Protein AF-A0AAW2GTC7-F1 (afdb_monomer_lite)

Radius of gyration: 25.92 Å; chains: 1; bounding box: 56×43×105 Å

Foldseek 3Di:
DEAFQLCVLVLCCVQVQAPPVLSVQLVVQVVVLQPVDPFQFKWKKKWQAADVVCVVLDDPQKDFQEDLARRITMIMGHPVSVVVVVVVCVVVVIDMDIDPDRGRWQECSCVVSLVVQLVSSCVSNVDWDFGDPVYDDQLDDPVCCPPPVNRTPGSNNSSSSRHHRGNNHVVLQVDDQLDQAEDDDQAPPCLVSCVVRYDSLSYQYQHHPDPCSVVSNVVSVVSCVVSVDDDPVCVVDPDDDDDDDPPPDDPVVVDDDPDDDDPPPPPDDDPDD

Organism: NCBI:txid286306

Secondary structure (DSSP, 8-state):
-B--TTHHHHHHHHTTSS-HHHHHHHHHHHHHHHHHS-PPPEEEEEE-S-HHHHHHHS-TT-EEEEEEETTEEEEEEEHHHHHHHHHHHHHTT--EEEE---S-TTSGGGGGGHHHHHHHHHHH-SS-EEPPTT-B-SSS-GGGTTSHHHHEE-HHHHHHHHHS-EE-HHHHTTS-TT--EEE-SSS-TTHHHHTTTS-GGGEEE---SSTTHHHHHHHHHHHHHHTT----GGGGSPPPPSSPPTTPPPSGGG-------------------

Structure (mmCIF, N/CA/C/O backbone):
data_AF-A0AAW2GTC7-F1
#
_entry.id   AF-A0AAW2GTC7-F1
#
loop_
_atom_site.group_PDB
_atom_site.id
_atom_site.type_symbol
_atom_site.label_atom_id
_atom_site.label_alt_id
_atom_site.label_comp_id
_atom_site.label_asym_id
_atom_site.label_entity_id
_atom_site.label_seq_id
_atom_site.pdbx_PDB_ins_code
_atom_site.Cartn_x
_atom_site.Cartn_y
_atom_site.Cartn_z
_atom_site.occupancy
_atom_site.B_iso_or_equiv
_atom_site.auth_seq_id
_atom_site.auth_comp_id
_atom_site.auth_asym_id
_atom_site.auth_atom_id
_atom_site.pdbx_PDB_model_num
ATOM 1 N N . MET A 1 1 ? 3.676 7.527 -6.165 1.00 94.06 1 MET A N 1
ATOM 2 C CA . MET A 1 1 ? 3.691 6.372 -5.249 1.00 94.06 1 MET A CA 1
ATOM 3 C C . MET A 1 1 ? 2.726 6.662 -4.125 1.00 94.06 1 MET A C 1
ATOM 5 O O . MET A 1 1 ? 2.743 7.768 -3.593 1.00 94.06 1 MET A O 1
ATOM 9 N N . ILE A 1 2 ? 1.847 5.709 -3.842 1.00 94.88 2 ILE A N 1
ATOM 10 C CA . ILE A 1 2 ? 0.840 5.789 -2.785 1.00 94.88 2 ILE A CA 1
ATOM 11 C C . ILE A 1 2 ? 0.916 4.458 -2.050 1.00 94.88 2 ILE A C 1
ATOM 13 O O . ILE A 1 2 ? 0.941 3.406 -2.688 1.00 94.88 2 ILE A O 1
ATOM 17 N N . SER A 1 3 ? 0.974 4.512 -0.730 1.00 92.94 3 SER A N 1
ATOM 18 C CA . SER A 1 3 ? 1.034 3.345 0.142 1.00 92.94 3 SER A CA 1
ATOM 19 C C . SER A 1 3 ? -0.294 3.101 0.841 1.00 92.94 3 SER A C 1
ATOM 21 O O . SER A 1 3 ? -1.120 3.996 0.958 1.00 92.94 3 SER A O 1
ATOM 23 N N . HIS A 1 4 ? -0.485 1.884 1.340 1.00 94.12 4 HIS A N 1
ATOM 24 C CA . HIS A 1 4 ? -1.538 1.558 2.296 1.00 94.12 4 HIS A CA 1
ATOM 25 C C . HIS A 1 4 ? -0.879 0.906 3.509 1.00 94.12 4 HIS A C 1
ATOM 27 O O . HIS A 1 4 ? -0.146 -0.073 3.347 1.00 94.12 4 HIS A O 1
ATOM 33 N N . SER A 1 5 ? -1.090 1.460 4.708 1.00 94.12 5 SER A N 1
ATOM 34 C CA . SER A 1 5 ? -0.545 0.912 5.957 1.00 94.12 5 SER A CA 1
ATOM 35 C C . SER A 1 5 ? 0.974 0.639 5.864 1.00 94.12 5 SER A C 1
ATOM 37 O O . SER A 1 5 ? 1.753 1.540 5.559 1.00 94.12 5 SER A O 1
ATOM 39 N N . ALA A 1 6 ? 1.406 -0.607 6.091 1.00 92.44 6 ALA A N 1
ATOM 40 C CA . ALA A 1 6 ? 2.800 -1.042 6.073 1.00 92.44 6 ALA A CA 1
ATOM 41 C C . ALA A 1 6 ? 3.489 -0.814 4.716 1.00 92.44 6 ALA A C 1
ATOM 43 O O . ALA A 1 6 ? 4.717 -0.754 4.649 1.00 92.44 6 ALA A O 1
ATOM 44 N N . GLY A 1 7 ? 2.717 -0.606 3.642 1.00 94.81 7 GLY A N 1
ATOM 45 C CA . GLY A 1 7 ? 3.236 -0.207 2.338 1.00 94.81 7 GLY A CA 1
ATOM 46 C C . GLY A 1 7 ? 4.013 1.116 2.353 1.00 94.81 7 GLY A C 1
ATOM 47 O O . GLY A 1 7 ? 4.756 1.370 1.408 1.00 94.81 7 GLY A O 1
ATOM 48 N N . GLU A 1 8 ? 3.894 1.947 3.400 1.00 96.12 8 GLU A N 1
ATOM 49 C CA . GLU A 1 8 ? 4.706 3.167 3.569 1.00 96.12 8 GLU A CA 1
ATOM 50 C C . GLU A 1 8 ? 6.211 2.841 3.597 1.00 96.12 8 GLU A C 1
ATOM 52 O O . GLU A 1 8 ? 7.002 3.597 3.038 1.00 96.12 8 GLU A O 1
ATOM 57 N N . LEU A 1 9 ? 6.613 1.684 4.144 1.00 97.44 9 LEU A N 1
ATOM 58 C CA . LEU A 1 9 ? 8.005 1.212 4.087 1.00 97.44 9 LEU A CA 1
ATOM 59 C C . LEU A 1 9 ? 8.432 0.875 2.652 1.00 97.44 9 LEU A C 1
ATOM 61 O O . LEU A 1 9 ? 9.527 1.237 2.227 1.00 97.44 9 LEU A O 1
ATOM 65 N N . GLY A 1 10 ? 7.550 0.234 1.880 1.00 96.75 10 GLY A N 1
ATOM 66 C CA . GLY A 1 10 ? 7.794 -0.063 0.467 1.00 96.75 10 GLY A CA 1
ATOM 67 C C . GLY A 1 10 ? 7.904 1.203 -0.385 1.00 96.75 10 GLY A C 1
ATOM 68 O O . GLY A 1 10 ? 8.779 1.295 -1.244 1.00 96.75 10 GLY A O 1
ATOM 69 N N . CYS A 1 11 ? 7.075 2.214 -0.109 1.00 97.44 11 CYS A N 1
ATOM 70 C CA . CYS A 1 11 ? 7.202 3.530 -0.736 1.00 97.44 11 CYS A CA 1
ATOM 71 C C . CYS A 1 11 ? 8.507 4.223 -0.340 1.00 97.44 11 CYS A C 1
ATOM 73 O O . CYS A 1 11 ? 9.165 4.778 -1.210 1.00 97.44 11 CYS A O 1
ATOM 75 N N . ALA A 1 12 ? 8.922 4.141 0.926 1.00 97.75 12 ALA A N 1
ATOM 76 C CA . ALA A 1 12 ? 10.188 4.715 1.372 1.00 97.75 12 ALA A CA 1
ATOM 77 C C . ALA A 1 12 ? 11.401 4.073 0.681 1.00 97.75 12 ALA A C 1
ATOM 79 O O . ALA A 1 12 ? 12.346 4.775 0.327 1.00 97.75 12 ALA A O 1
ATOM 80 N N . TYR A 1 13 ? 11.364 2.759 0.449 1.00 98.19 13 TYR A N 1
ATOM 81 C CA . TYR A 1 13 ? 12.371 2.068 -0.355 1.00 98.19 13 TYR A CA 1
ATOM 82 C C . TYR A 1 13 ? 12.351 2.532 -1.817 1.00 98.19 13 TYR A C 1
ATOM 84 O O . TYR A 1 13 ? 13.380 2.934 -2.356 1.00 98.19 13 TYR A O 1
ATOM 92 N N . ALA A 1 14 ? 11.175 2.530 -2.450 1.00 97.56 14 ALA A N 1
ATOM 93 C CA . ALA A 1 14 ? 11.020 2.917 -3.852 1.00 97.56 14 ALA A CA 1
ATOM 94 C C . ALA A 1 14 ? 11.375 4.395 -4.120 1.00 97.56 14 ALA A C 1
ATOM 96 O O . ALA A 1 14 ? 11.801 4.736 -5.221 1.00 97.56 14 ALA A O 1
ATOM 97 N N . ASP A 1 15 ? 11.231 5.263 -3.116 1.00 97.81 15 ASP A N 1
ATOM 98 C CA . ASP A 1 15 ? 11.631 6.674 -3.162 1.00 97.81 15 ASP A CA 1
ATOM 99 C C . ASP A 1 15 ? 13.128 6.893 -2.872 1.00 97.81 15 ASP A C 1
ATOM 101 O O . ASP A 1 15 ? 13.633 8.006 -3.002 1.00 97.81 15 ASP A O 1
ATOM 105 N N . GLY A 1 16 ? 13.858 5.842 -2.479 1.00 97.69 16 GLY A N 1
ATOM 106 C CA . GLY A 1 16 ? 15.276 5.907 -2.112 1.00 97.69 16 GLY A CA 1
ATOM 107 C C . GLY A 1 16 ? 15.546 6.459 -0.706 1.00 97.69 16 GLY A C 1
ATOM 108 O O . GLY A 1 16 ? 16.710 6.685 -0.342 1.00 97.69 16 GLY A O 1
ATOM 109 N N . CYS A 1 17 ? 14.496 6.663 0.096 1.00 98.12 17 CYS A N 1
ATOM 110 C CA . CYS A 1 17 ? 14.597 7.130 1.475 1.00 98.12 17 CYS A CA 1
ATOM 111 C C . CYS A 1 17 ? 15.177 6.067 2.414 1.00 98.12 17 CYS A C 1
ATOM 113 O O . CYS A 1 17 ? 15.943 6.413 3.310 1.00 98.12 17 CYS A O 1
ATOM 115 N N . LEU A 1 18 ? 14.828 4.795 2.200 1.00 98.44 18 LEU A N 1
ATOM 116 C CA . LEU A 1 18 ? 15.362 3.653 2.944 1.00 98.44 18 LEU A CA 1
ATOM 117 C C . LEU A 1 18 ? 16.146 2.723 2.019 1.00 98.44 18 LEU A C 1
ATOM 119 O O . LEU A 1 18 ? 15.786 2.537 0.857 1.00 98.44 18 LEU A O 1
ATOM 123 N N . THR A 1 19 ? 17.196 2.096 2.548 1.00 98.44 19 THR A N 1
ATOM 124 C CA . THR A 1 19 ? 17.815 0.938 1.887 1.00 98.44 19 THR A CA 1
ATOM 125 C C . THR A 1 19 ? 16.932 -0.302 2.030 1.00 98.44 19 THR A C 1
ATOM 127 O O . THR A 1 19 ? 15.969 -0.317 2.806 1.00 98.44 19 THR A O 1
ATOM 130 N N . ILE A 1 20 ? 17.254 -1.371 1.299 1.00 98.12 20 ILE A N 1
ATOM 131 C CA . ILE A 1 20 ? 16.529 -2.639 1.428 1.00 98.12 20 ILE A CA 1
ATOM 132 C C . ILE A 1 20 ? 16.674 -3.220 2.843 1.00 98.12 20 ILE A C 1
ATOM 134 O O . ILE A 1 20 ? 15.683 -3.643 3.435 1.00 98.12 20 ILE A O 1
ATOM 138 N N . GLU A 1 21 ? 17.868 -3.144 3.436 1.00 98.38 21 GLU A N 1
ATOM 139 C CA . GLU A 1 21 ? 18.149 -3.615 4.795 1.00 98.38 21 GLU A CA 1
ATOM 140 C C . GLU A 1 21 ? 17.353 -2.814 5.821 1.00 98.38 21 GLU A C 1
ATOM 142 O O . GLU A 1 21 ? 16.697 -3.396 6.683 1.00 98.38 21 GLU A O 1
ATOM 147 N N . GLN A 1 22 ? 17.346 -1.481 5.703 1.00 98.50 22 GLN A N 1
ATOM 148 C CA . GLN A 1 22 ? 16.557 -0.625 6.587 1.00 98.50 22 GLN A CA 1
ATOM 149 C C . GLN A 1 22 ? 15.064 -0.932 6.477 1.00 98.50 22 GLN A C 1
ATOM 151 O O . GLN A 1 22 ? 14.371 -0.966 7.491 1.00 98.50 22 GLN A O 1
ATOM 156 N N . THR A 1 23 ? 14.573 -1.184 5.265 1.00 98.44 23 THR A N 1
ATOM 157 C CA . THR A 1 23 ? 13.165 -1.505 5.005 1.00 98.44 23 THR A CA 1
ATOM 158 C C . THR A 1 23 ? 12.774 -2.831 5.658 1.00 98.44 23 THR A C 1
ATOM 160 O O . THR A 1 23 ? 11.790 -2.884 6.398 1.00 98.44 23 THR A O 1
ATOM 163 N N . ILE A 1 24 ? 13.574 -3.882 5.450 1.00 98.38 24 ILE A N 1
ATOM 164 C CA . ILE A 1 24 ? 13.344 -5.217 6.021 1.00 98.38 24 ILE A CA 1
ATOM 165 C C . ILE A 1 24 ? 13.444 -5.181 7.550 1.00 98.38 24 ILE A C 1
ATOM 167 O O . ILE A 1 24 ? 12.550 -5.682 8.231 1.00 98.38 24 ILE A O 1
ATOM 171 N N . LEU A 1 25 ? 14.488 -4.554 8.103 1.00 98.44 25 LEU A N 1
ATOM 172 C CA . LEU A 1 25 ? 14.665 -4.440 9.553 1.00 98.44 25 LEU A CA 1
ATOM 173 C C . LEU A 1 25 ? 13.544 -3.620 10.192 1.00 98.44 25 LEU A C 1
ATOM 175 O O . LEU A 1 25 ? 13.035 -4.005 11.242 1.00 98.44 25 LEU A O 1
ATOM 179 N N . SER A 1 26 ? 13.115 -2.525 9.559 1.00 98.25 26 SER A N 1
ATOM 180 C CA . SER A 1 26 ? 11.989 -1.725 10.056 1.00 98.25 26 SER A CA 1
ATOM 181 C C . SER A 1 26 ? 10.718 -2.566 10.127 1.00 98.25 26 SER A C 1
ATOM 183 O O . SER A 1 26 ? 10.073 -2.599 11.173 1.00 98.25 26 SER A O 1
ATOM 185 N N . ALA A 1 27 ? 10.392 -3.305 9.059 1.00 97.56 27 ALA A N 1
ATOM 186 C CA . ALA A 1 27 ? 9.236 -4.200 9.038 1.00 97.56 27 ALA A CA 1
ATOM 187 C C . ALA A 1 27 ? 9.326 -5.287 10.124 1.00 97.56 27 ALA A C 1
ATOM 189 O O . ALA A 1 27 ? 8.358 -5.510 10.852 1.00 97.56 27 ALA A O 1
ATOM 190 N N . TYR A 1 28 ? 10.500 -5.908 10.278 1.00 97.25 28 TYR A N 1
ATOM 191 C CA . TYR A 1 28 ? 10.760 -6.919 11.302 1.00 97.25 28 TYR A CA 1
ATOM 192 C C . TYR A 1 28 ? 10.534 -6.378 12.719 1.00 97.25 28 TYR A C 1
ATOM 194 O O . TYR A 1 28 ? 9.755 -6.949 13.479 1.00 97.25 28 TYR A O 1
ATOM 202 N N . PHE A 1 29 ? 11.164 -5.254 13.076 1.00 96.38 29 PHE A N 1
ATOM 203 C CA . PHE A 1 29 ? 11.056 -4.694 14.425 1.00 96.38 29 PHE A CA 1
ATOM 204 C C . PHE A 1 29 ? 9.676 -4.104 14.719 1.00 96.38 29 PHE A C 1
ATOM 206 O O . PHE A 1 29 ? 9.241 -4.160 15.869 1.00 96.38 29 PHE A O 1
ATOM 213 N N . ILE A 1 30 ? 8.972 -3.576 13.711 1.00 95.38 30 ILE A N 1
ATOM 214 C CA . ILE A 1 30 ? 7.564 -3.185 13.856 1.00 95.38 30 ILE A CA 1
ATOM 215 C C . ILE A 1 30 ? 6.723 -4.410 14.216 1.00 95.38 30 ILE A C 1
ATOM 217 O O . ILE A 1 30 ? 5.983 -4.359 15.197 1.00 95.38 30 ILE A O 1
ATOM 221 N N . GLY A 1 31 ? 6.864 -5.509 13.466 1.00 93.44 31 GLY A N 1
ATOM 222 C CA . GLY A 1 31 ? 6.177 -6.769 13.751 1.00 93.44 31 GLY A CA 1
ATOM 223 C C . GLY A 1 31 ? 6.474 -7.266 15.163 1.00 93.44 31 GLY A C 1
ATOM 224 O O . GLY A 1 31 ? 5.551 -7.415 15.956 1.00 93.44 31 GLY A O 1
ATOM 225 N N . LEU A 1 32 ? 7.760 -7.401 15.498 1.00 93.00 32 LEU A N 1
ATOM 226 C CA . LEU A 1 32 ? 8.242 -7.881 16.794 1.00 93.00 32 LEU A CA 1
ATOM 227 C C . LEU A 1 32 ? 7.632 -7.104 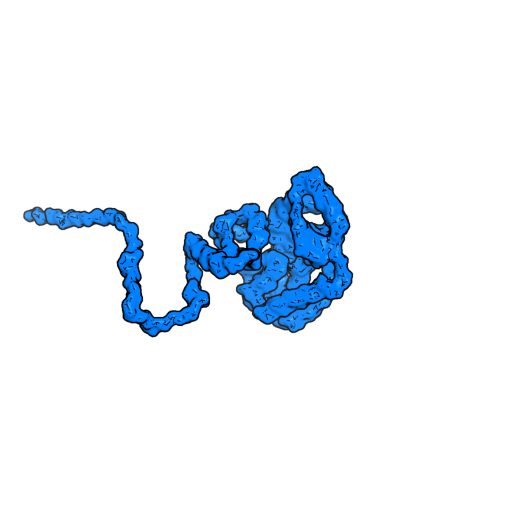17.968 1.00 93.00 32 LEU A C 1
ATOM 229 O O . LEU A 1 32 ? 7.038 -7.685 18.874 1.00 93.00 32 LEU A O 1
ATOM 233 N N . VAL A 1 33 ? 7.728 -5.773 17.931 1.00 92.62 33 VAL A N 1
ATOM 234 C CA . VAL A 1 33 ? 7.216 -4.910 19.002 1.00 92.62 33 VAL A CA 1
ATOM 235 C C . VAL A 1 33 ? 5.695 -5.002 19.121 1.00 92.62 33 VAL A C 1
ATOM 237 O O . VAL A 1 33 ? 5.171 -4.976 20.232 1.00 92.62 33 VAL A O 1
ATOM 240 N N . CYS A 1 34 ? 4.985 -5.130 17.999 1.00 89.00 34 CYS A N 1
ATOM 241 C CA . CYS A 1 34 ? 3.529 -5.232 18.007 1.00 89.00 34 CYS A CA 1
ATOM 242 C C . CYS A 1 34 ? 3.012 -6.629 18.399 1.00 89.00 34 CYS A C 1
ATOM 244 O O . CYS A 1 34 ? 1.829 -6.755 18.702 1.00 89.00 34 CYS A O 1
ATOM 246 N N . THR A 1 35 ? 3.859 -7.664 18.400 1.00 83.94 35 THR A N 1
ATOM 247 C CA . THR A 1 35 ? 3.480 -9.033 18.799 1.00 83.94 35 THR A CA 1
ATOM 248 C C . THR A 1 35 ? 3.930 -9.423 20.206 1.00 83.94 35 THR A C 1
ATOM 250 O O . THR A 1 35 ? 3.261 -10.224 20.847 1.00 83.94 35 THR A O 1
ATOM 253 N N . GLU A 1 36 ? 5.065 -8.907 20.689 1.00 77.06 36 GLU A N 1
ATOM 254 C CA . GLU A 1 36 ? 5.636 -9.297 21.992 1.00 77.06 36 GLU A CA 1
ATOM 255 C C . GLU A 1 36 ? 4.984 -8.598 23.188 1.00 77.06 36 GLU A C 1
ATOM 257 O O . GLU A 1 36 ? 4.977 -9.121 24.303 1.00 77.06 36 GLU A O 1
ATOM 262 N N . GLU A 1 37 ? 4.483 -7.383 22.986 1.00 69.88 37 GLU A N 1
ATOM 263 C CA . GLU A 1 37 ? 3.903 -6.590 24.062 1.00 69.88 37 GLU A CA 1
ATOM 264 C C . GLU A 1 37 ? 2.496 -7.096 24.397 1.00 69.88 37 GLU A C 1
ATOM 266 O O . GLU A 1 37 ? 1.782 -7.605 23.533 1.00 69.88 37 GLU A O 1
ATOM 271 N N . LYS A 1 38 ? 2.068 -6.941 25.660 1.00 67.88 38 LYS A N 1
ATOM 272 C CA . LYS A 1 38 ? 0.712 -7.300 26.124 1.00 67.88 38 LYS A CA 1
ATOM 273 C C . LYS A 1 38 ? -0.334 -6.334 25.556 1.00 67.88 38 LYS A C 1
ATOM 275 O O . LYS A 1 38 ? -0.964 -5.571 26.287 1.00 67.88 38 LYS A O 1
ATOM 280 N N . ILE A 1 39 ? -0.482 -6.338 24.241 1.00 74.00 39 ILE A N 1
ATOM 281 C CA . ILE A 1 39 ? -1.453 -5.548 23.507 1.00 74.00 39 ILE A CA 1
ATOM 282 C C . ILE A 1 39 ? -2.792 -6.281 23.567 1.00 74.00 39 ILE A C 1
ATOM 284 O O . ILE A 1 39 ? -2.874 -7.511 23.470 1.00 74.00 39 ILE A O 1
ATOM 288 N N . ILE A 1 40 ? -3.860 -5.510 23.763 1.00 71.50 40 ILE A N 1
ATOM 289 C CA . ILE A 1 40 ? -5.224 -6.030 23.717 1.00 71.50 40 ILE A CA 1
ATOM 290 C C . ILE A 1 40 ? -5.423 -6.680 22.351 1.00 71.50 40 ILE A C 1
ATOM 292 O O . ILE A 1 40 ? -5.250 -6.031 21.322 1.00 71.50 40 ILE A O 1
ATOM 296 N N . HIS A 1 41 ? -5.790 -7.961 22.351 1.00 76.69 41 HIS A N 1
ATOM 297 C CA . HIS A 1 41 ? -6.128 -8.648 21.115 1.00 76.69 41 HIS A CA 1
ATOM 298 C C . HIS A 1 41 ? -7.321 -7.945 20.472 1.00 76.69 41 HIS A C 1
ATOM 300 O O . HIS A 1 41 ? -8.383 -7.782 21.088 1.00 76.69 41 HIS A O 1
ATOM 306 N N . SER A 1 42 ? -7.124 -7.521 19.233 1.00 84.31 42 SER A N 1
ATOM 307 C CA . SER A 1 42 ? -8.131 -6.838 18.438 1.00 84.31 42 SER A CA 1
ATOM 308 C C . SER A 1 42 ? -8.545 -7.687 17.258 1.00 84.31 42 SER A C 1
ATOM 310 O O . SER A 1 42 ? -7.823 -8.586 16.840 1.00 84.31 42 SER A O 1
ATOM 312 N N . SER A 1 43 ? -9.680 -7.331 16.683 1.00 90.62 43 SER A N 1
ATOM 313 C CA . SER A 1 43 ? -10.050 -7.748 15.339 1.00 90.62 43 SER A CA 1
ATOM 314 C C . SER A 1 43 ? -10.223 -6.501 14.473 1.00 90.62 43 SER A C 1
ATOM 316 O O . SER A 1 43 ? -10.306 -5.380 14.988 1.00 90.62 43 SER A O 1
ATOM 318 N N . MET A 1 44 ? -10.246 -6.695 13.159 1.00 95.06 44 MET A N 1
ATOM 319 C CA . MET A 1 44 ? -10.461 -5.645 12.175 1.00 95.06 44 MET A CA 1
ATOM 320 C C . MET A 1 44 ? -11.553 -6.057 11.198 1.00 95.06 44 MET A C 1
ATOM 322 O O . MET A 1 44 ? -11.699 -7.232 10.865 1.00 95.06 44 MET A O 1
ATOM 326 N N . ALA A 1 45 ? -12.296 -5.082 10.682 1.00 95.62 45 ALA A N 1
ATOM 327 C CA . ALA A 1 45 ? -13.278 -5.333 9.637 1.00 95.62 45 ALA A CA 1
ATOM 328 C C . ALA A 1 45 ? -13.368 -4.167 8.658 1.00 95.62 45 ALA A C 1
ATOM 330 O O . ALA A 1 45 ? -13.363 -3.001 9.049 1.00 95.62 45 ALA A O 1
ATOM 331 N N . THR A 1 46 ? -13.487 -4.497 7.374 1.00 95.50 46 THR A N 1
ATOM 332 C CA . THR A 1 46 ? -13.923 -3.548 6.347 1.00 95.50 46 THR A CA 1
ATOM 333 C C . THR A 1 46 ? -15.435 -3.363 6.445 1.00 95.50 46 THR A C 1
ATOM 335 O O . THR A 1 46 ? -16.169 -4.342 6.584 1.00 95.50 46 THR A O 1
ATOM 338 N N . VAL A 1 47 ? -15.898 -2.120 6.368 1.00 96.75 47 VAL A N 1
ATOM 339 C CA . VAL A 1 47 ? -17.305 -1.729 6.469 1.00 96.75 47 VAL A CA 1
ATOM 340 C C . VAL A 1 47 ? -17.661 -0.890 5.250 1.00 96.75 47 VAL A C 1
ATOM 342 O O . VAL A 1 47 ? -17.017 0.127 4.974 1.00 96.75 47 VAL A O 1
ATOM 345 N N . SER A 1 48 ? -18.694 -1.317 4.525 1.00 95.31 48 SER A N 1
ATOM 346 C CA . SER A 1 48 ? -19.212 -0.624 3.347 1.00 95.31 48 SER A CA 1
ATOM 347 C C . SER A 1 48 ? -20.158 0.516 3.735 1.00 95.31 48 SER A C 1
ATOM 349 O O . SER A 1 48 ? -21.364 0.443 3.504 1.00 95.31 48 SER A O 1
ATOM 351 N N . LEU A 1 49 ? -19.618 1.544 4.387 1.00 95.19 49 LEU A N 1
ATOM 352 C CA . LEU A 1 49 ? -20.344 2.731 4.836 1.00 95.19 49 LEU A CA 1
ATOM 353 C C . LEU A 1 49 ? -19.424 3.952 4.761 1.00 95.19 49 LEU A C 1
ATOM 355 O O . LEU A 1 49 ? -18.207 3.801 4.881 1.00 95.19 49 LEU A O 1
ATOM 359 N N . ASP A 1 50 ? -19.983 5.148 4.573 1.00 95.00 50 ASP A N 1
ATOM 360 C CA . ASP A 1 50 ? -19.204 6.385 4.596 1.00 95.00 50 ASP A CA 1
ATOM 361 C C . ASP A 1 50 ? -18.685 6.729 5.999 1.00 95.00 50 ASP A C 1
ATOM 363 O O . ASP A 1 50 ? -19.205 6.270 7.019 1.00 95.00 50 ASP A O 1
ATOM 367 N N . TYR A 1 51 ? -17.631 7.545 6.039 1.00 95.75 51 TYR A N 1
ATOM 368 C CA . TYR A 1 51 ? -16.926 7.866 7.277 1.00 95.75 51 TYR A CA 1
ATOM 369 C C . TYR A 1 51 ? -17.807 8.597 8.299 1.00 95.75 51 TYR A C 1
ATOM 371 O O . TYR A 1 51 ? -17.739 8.271 9.483 1.00 95.75 51 TYR A O 1
ATOM 379 N N . GLU A 1 52 ? -18.624 9.567 7.877 1.00 96.38 52 GLU A N 1
ATOM 380 C CA . GLU A 1 52 ? -19.420 10.372 8.811 1.00 96.38 52 GLU A CA 1
ATOM 381 C C . GLU A 1 52 ? -20.550 9.539 9.421 1.00 96.38 52 GLU A C 1
ATOM 383 O O . GLU A 1 52 ? -20.735 9.543 10.640 1.00 96.38 52 GLU A O 1
ATOM 388 N N . SER A 1 53 ? -21.247 8.743 8.606 1.00 96.12 53 SER A N 1
ATOM 389 C CA . SER A 1 53 ? -22.257 7.802 9.099 1.00 96.12 53 SER A CA 1
ATOM 390 C C . SER A 1 53 ? -21.648 6.772 10.046 1.00 96.12 53 SER A C 1
ATOM 392 O O . SER A 1 53 ? -22.190 6.534 11.126 1.00 96.12 53 SER A O 1
ATOM 394 N N . LEU A 1 54 ? -20.499 6.191 9.680 1.00 97.06 54 LEU A N 1
ATOM 395 C CA . LEU A 1 54 ? -19.819 5.187 10.494 1.00 97.06 54 LEU A CA 1
ATOM 396 C C . LEU A 1 54 ? -19.351 5.760 11.835 1.00 97.06 54 LEU A C 1
ATOM 398 O O . LEU A 1 54 ? -19.557 5.144 12.879 1.00 97.06 54 LEU A O 1
ATOM 402 N N . LYS A 1 55 ? -18.787 6.970 11.826 1.00 96.88 55 LYS A N 1
ATOM 403 C CA . LYS A 1 55 ? -18.334 7.671 13.031 1.00 96.88 55 LYS A CA 1
ATOM 404 C C . LYS A 1 55 ? -19.470 7.900 14.029 1.00 96.88 55 LYS A C 1
ATOM 406 O O . LYS A 1 55 ? -19.241 7.780 15.227 1.00 96.88 55 LYS A O 1
ATOM 411 N N . ASN A 1 56 ? -20.680 8.189 13.550 1.00 96.12 56 ASN A N 1
ATOM 412 C CA . ASN A 1 56 ? -21.844 8.433 14.407 1.00 96.12 56 ASN A CA 1
ATOM 413 C C . ASN A 1 56 ? -22.382 7.167 15.091 1.00 96.12 56 ASN A C 1
ATOM 415 O O . ASN A 1 56 ? -23.037 7.266 16.127 1.00 96.12 56 ASN A O 1
ATOM 419 N N . ILE A 1 57 ? -22.135 5.985 14.519 1.00 96.31 57 ILE A N 1
ATOM 420 C CA . ILE A 1 57 ? -22.653 4.709 15.037 1.00 96.31 57 ILE A CA 1
ATOM 421 C C . ILE A 1 57 ? -21.583 3.837 15.704 1.00 96.31 57 ILE A C 1
ATOM 423 O O . ILE A 1 57 ? -21.944 2.872 16.384 1.00 96.31 57 ILE A O 1
ATOM 427 N N . CYS A 1 58 ? -20.296 4.146 15.501 1.00 95.88 58 CYS A N 1
ATOM 428 C CA . CYS A 1 58 ? -19.179 3.422 16.099 1.00 95.88 58 CYS A CA 1
ATOM 429 C C . CYS A 1 58 ? -19.205 3.532 17.635 1.00 95.88 58 CYS A C 1
ATOM 431 O O . CYS A 1 58 ? -19.265 4.638 18.177 1.00 95.88 58 CYS A O 1
ATOM 433 N N . PRO A 1 59 ? -19.125 2.401 18.359 1.00 96.00 59 PRO A N 1
ATOM 434 C CA . PRO A 1 59 ? -18.904 2.392 19.801 1.00 96.00 59 PRO A CA 1
ATOM 435 C C . PRO A 1 59 ? -17.613 3.118 20.199 1.00 96.00 59 PRO A C 1
ATOM 437 O O . PRO A 1 59 ? -16.645 3.133 19.447 1.00 96.00 59 PRO A O 1
ATOM 440 N N . ALA A 1 60 ? -17.558 3.642 21.427 1.00 94.88 60 ALA A N 1
ATOM 441 C CA . ALA A 1 60 ? -16.406 4.406 21.922 1.00 94.88 60 ALA A CA 1
ATOM 442 C C . ALA A 1 60 ? -15.081 3.615 21.961 1.00 94.88 60 ALA A C 1
ATOM 444 O O . ALA A 1 60 ? -14.011 4.212 21.963 1.00 94.88 60 ALA A O 1
ATOM 445 N N . ASN A 1 61 ? -15.146 2.283 22.010 1.00 94.12 61 ASN A N 1
ATOM 446 C CA . ASN A 1 61 ? -13.989 1.386 22.005 1.00 94.12 61 ASN A CA 1
ATOM 447 C C . ASN A 1 61 ? -13.725 0.744 20.629 1.00 94.12 61 ASN A C 1
ATOM 449 O O . ASN A 1 61 ? -13.043 -0.275 20.552 1.00 94.12 61 ASN A O 1
ATOM 453 N N . ILE A 1 62 ? -14.299 1.292 19.557 1.00 96.06 62 ILE A N 1
ATOM 454 C CA . ILE A 1 62 ? -14.026 0.893 18.176 1.00 96.06 62 ILE A CA 1
ATOM 455 C C . ILE A 1 62 ? -13.572 2.130 17.412 1.00 96.06 62 ILE A C 1
ATOM 457 O O . ILE A 1 62 ? -14.269 3.141 17.354 1.00 96.06 62 ILE A O 1
ATOM 461 N N . GLU A 1 63 ? -12.403 2.038 16.793 1.00 96.62 63 GLU A N 1
ATOM 462 C CA . GLU A 1 63 ? -11.797 3.136 16.049 1.00 96.62 63 GLU A CA 1
ATOM 463 C C . GLU A 1 63 ? -11.907 2.889 14.547 1.00 96.62 63 GLU A C 1
ATOM 465 O O . GLU A 1 63 ? -11.736 1.764 14.075 1.00 96.62 63 GLU A O 1
ATOM 470 N N . ILE A 1 64 ? -12.164 3.951 13.779 1.00 97.50 64 ILE A N 1
ATOM 471 C CA . ILE A 1 64 ? -12.043 3.915 12.318 1.00 97.50 64 ILE A CA 1
ATOM 472 C C . ILE A 1 64 ? -10.566 4.122 11.982 1.00 97.50 64 ILE A C 1
ATOM 474 O O . ILE A 1 64 ? -10.034 5.226 12.098 1.00 97.50 64 ILE A O 1
ATOM 478 N N . ILE A 1 65 ? -9.910 3.043 11.576 1.00 96.62 65 ILE A N 1
ATOM 479 C CA . ILE A 1 65 ? -8.459 2.970 11.414 1.00 96.62 65 ILE A CA 1
ATOM 480 C C . ILE A 1 65 ? -7.986 3.157 9.972 1.00 96.62 65 ILE A C 1
ATOM 482 O O . ILE A 1 65 ? -6.847 3.564 9.754 1.00 96.62 65 ILE A O 1
ATOM 486 N N . CYS A 1 66 ? -8.848 2.933 8.978 1.00 96.88 66 CYS A N 1
ATOM 487 C CA . CYS A 1 66 ? -8.533 3.230 7.581 1.00 96.88 66 CYS A CA 1
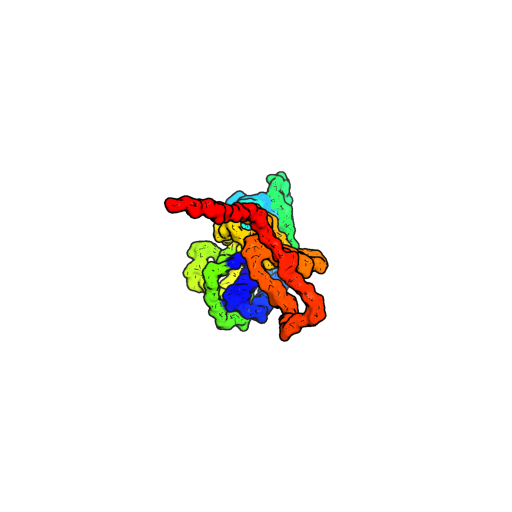ATOM 488 C C . CYS A 1 66 ? -9.734 3.857 6.877 1.00 96.88 66 CYS A C 1
ATOM 490 O O . CYS A 1 66 ? -10.852 3.353 6.966 1.00 96.88 66 CYS A O 1
ATOM 492 N N . ARG A 1 67 ? -9.473 4.912 6.111 1.00 95.88 67 ARG A N 1
ATOM 493 C CA . ARG A 1 67 ? -10.398 5.545 5.173 1.00 95.88 67 ARG A CA 1
ATOM 494 C C . ARG A 1 67 ? -9.982 5.167 3.760 1.00 95.88 67 ARG A C 1
ATOM 496 O O . ARG A 1 67 ? -9.080 5.788 3.192 1.00 95.88 67 ARG A O 1
ATOM 503 N N . ASN A 1 68 ? -10.579 4.102 3.233 1.00 94.25 68 ASN A N 1
ATOM 504 C CA . ASN A 1 68 ? -10.187 3.525 1.950 1.00 94.25 68 ASN A CA 1
ATOM 505 C C . ASN A 1 68 ? -10.814 4.290 0.777 1.00 94.25 68 ASN A C 1
ATOM 507 O O . ASN A 1 68 ? -10.111 4.644 -0.167 1.00 94.25 68 ASN A O 1
ATOM 511 N N . SER A 1 69 ? -12.114 4.566 0.859 1.00 92.25 69 SER A N 1
ATOM 512 C CA . SER A 1 69 ? -12.884 5.302 -0.147 1.00 92.25 69 SER A CA 1
ATOM 513 C C . SER A 1 69 ? -14.135 5.933 0.480 1.00 92.25 69 SER A C 1
ATOM 515 O O . SER A 1 69 ? -14.354 5.815 1.688 1.00 92.25 69 SER A O 1
ATOM 517 N N . LYS A 1 70 ? -14.983 6.571 -0.341 1.00 90.44 70 LYS A N 1
ATOM 518 C CA . LYS A 1 70 ? -16.226 7.217 0.113 1.00 90.44 70 LYS A CA 1
ATOM 519 C C . LYS A 1 70 ? -17.173 6.259 0.829 1.00 90.44 70 LYS A C 1
ATOM 521 O O . LYS A 1 70 ? -17.858 6.684 1.750 1.00 90.44 70 LYS A O 1
ATOM 526 N N . SER A 1 71 ? -17.217 4.997 0.405 1.00 91.69 71 SER A N 1
ATOM 527 C CA . SER A 1 71 ? -18.092 3.961 0.964 1.00 91.69 71 SER A CA 1
ATOM 528 C C . SER A 1 71 ? -17.335 2.756 1.516 1.00 91.69 71 SER A C 1
ATOM 530 O O . SER A 1 71 ? -17.941 1.711 1.721 1.00 91.69 71 SER A O 1
ATOM 532 N N . ASN A 1 72 ? -16.028 2.864 1.765 1.00 94.50 72 ASN A N 1
ATOM 533 C CA . ASN A 1 72 ? -15.234 1.775 2.331 1.00 94.50 72 ASN A CA 1
ATOM 534 C C . ASN A 1 72 ? -14.310 2.301 3.430 1.00 94.50 72 ASN A C 1
ATOM 536 O O . ASN A 1 72 ? -13.405 3.102 3.185 1.00 94.50 72 ASN A O 1
ATOM 540 N N . ASN A 1 73 ? -14.518 1.812 4.646 1.00 96.44 73 ASN A N 1
ATOM 541 C CA . ASN A 1 73 ? -13.702 2.139 5.807 1.00 96.44 73 ASN A CA 1
ATOM 542 C C . ASN A 1 73 ? -13.288 0.858 6.534 1.00 96.44 73 ASN A C 1
ATOM 544 O O . ASN A 1 73 ? -13.905 -0.190 6.361 1.00 96.44 73 ASN A O 1
ATOM 548 N N . VAL A 1 74 ? -12.241 0.929 7.351 1.00 96.69 74 VAL A N 1
ATOM 549 C CA . VAL A 1 74 ? -11.810 -0.176 8.217 1.00 96.69 74 VAL A CA 1
ATOM 550 C C . VAL A 1 74 ? -11.937 0.254 9.660 1.00 96.69 74 VAL A C 1
ATOM 552 O O . VAL A 1 74 ? -11.481 1.338 10.024 1.00 96.69 74 VAL A O 1
ATOM 555 N N . VAL A 1 75 ? -12.528 -0.611 10.473 1.00 97.19 75 VAL A N 1
ATOM 556 C CA . VAL A 1 75 ? -12.638 -0.439 11.920 1.00 97.19 75 VAL A CA 1
ATOM 557 C C . VAL A 1 75 ? -11.794 -1.469 12.654 1.00 97.19 75 VAL A C 1
ATOM 559 O O . VAL A 1 75 ? -11.582 -2.572 12.149 1.00 97.19 75 VAL A O 1
ATOM 562 N N . SER A 1 76 ? -11.329 -1.104 13.844 1.00 95.94 76 SER A N 1
ATOM 563 C CA . SER A 1 76 ? -10.579 -1.974 14.748 1.00 95.94 76 SER A CA 1
ATOM 564 C C . SER A 1 76 ? -11.027 -1.766 16.187 1.00 95.94 76 SER A C 1
ATOM 566 O O . SER A 1 76 ? -11.371 -0.653 16.587 1.00 95.94 76 SER A O 1
ATOM 568 N N . GLY A 1 77 ? -11.024 -2.839 16.969 1.00 94.06 77 GLY A N 1
ATOM 569 C CA . GLY A 1 77 ? -11.365 -2.790 18.385 1.00 94.06 77 GLY A CA 1
ATOM 570 C C . GLY A 1 77 ? -11.289 -4.158 19.062 1.00 94.06 77 GLY A C 1
ATOM 571 O O . GLY A 1 77 ? -10.918 -5.151 18.424 1.00 94.06 77 GLY A O 1
ATOM 572 N N . PRO A 1 78 ? -11.643 -4.239 20.357 1.00 93.19 78 PRO A N 1
ATOM 573 C CA . PRO A 1 78 ? -11.672 -5.490 21.101 1.00 93.19 78 PRO A CA 1
ATOM 574 C C . PRO A 1 78 ? -12.604 -6.503 20.432 1.00 93.19 78 PRO A C 1
ATOM 576 O O . PRO A 1 78 ? -13.728 -6.159 20.063 1.00 93.19 78 PRO A O 1
ATOM 579 N N . ILE A 1 79 ? -12.162 -7.761 20.336 1.00 92.44 79 ILE A N 1
ATOM 580 C CA . ILE A 1 79 ? -12.830 -8.825 19.560 1.00 92.44 79 ILE A CA 1
ATOM 581 C C . ILE A 1 79 ? -14.33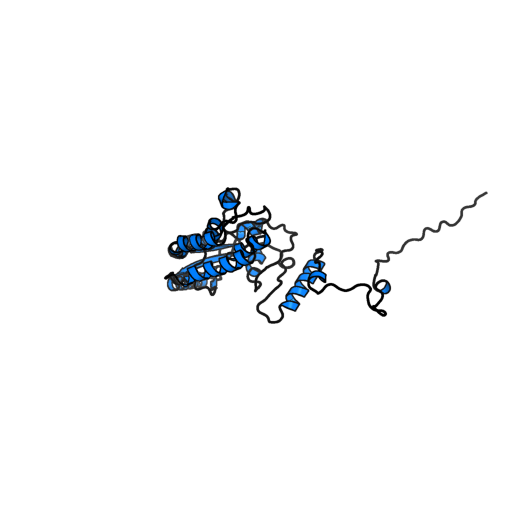9 -8.900 19.844 1.00 92.44 79 ILE A C 1
ATOM 583 O O . ILE A 1 79 ? -15.140 -8.869 18.915 1.00 92.44 79 ILE A O 1
ATOM 587 N N . LYS A 1 80 ? -14.738 -8.946 21.122 1.00 93.50 80 LYS A N 1
ATOM 588 C CA . LYS A 1 80 ? -16.155 -9.065 21.516 1.00 93.50 80 LYS A CA 1
ATOM 589 C C . LYS A 1 80 ? -16.991 -7.871 21.051 1.00 93.50 80 LYS A C 1
ATOM 591 O O . LYS A 1 80 ? -18.033 -8.055 20.430 1.00 93.50 80 LYS A O 1
ATOM 596 N N . SER A 1 81 ? -16.512 -6.654 21.313 1.00 95.00 81 SER A N 1
ATOM 597 C CA . SER A 1 81 ? -17.217 -5.428 20.927 1.00 95.00 81 SER A CA 1
ATOM 598 C C . SER A 1 81 ? -17.309 -5.287 19.414 1.00 95.00 81 SER A C 1
ATOM 600 O O . SER A 1 81 ? -18.358 -4.902 18.903 1.00 95.00 81 SER A O 1
ATOM 602 N N . LEU A 1 82 ? -16.245 -5.646 18.687 1.00 95.38 82 LEU A N 1
ATOM 603 C CA . LEU A 1 82 ? -16.280 -5.617 17.233 1.00 95.38 82 LEU A CA 1
ATOM 604 C C . LEU A 1 82 ? -17.278 -6.639 16.682 1.00 95.38 82 LEU A C 1
ATOM 606 O O . LEU A 1 82 ? -18.086 -6.278 15.839 1.00 95.38 82 LEU A O 1
ATOM 610 N N . GLN A 1 83 ? -17.306 -7.871 17.192 1.00 95.50 83 GLN A N 1
ATOM 611 C CA . GLN A 1 83 ? -18.272 -8.889 16.759 1.00 95.50 83 GLN A CA 1
ATOM 612 C C . GLN A 1 83 ? -19.731 -8.461 16.984 1.00 95.50 83 GLN A C 1
ATOM 614 O O . GLN A 1 83 ? -20.582 -8.679 16.121 1.00 95.50 83 GLN A O 1
ATOM 619 N N . GLU A 1 84 ? -20.038 -7.835 18.121 1.00 96.50 84 GLU A N 1
ATOM 620 C CA . GLU A 1 84 ? -21.368 -7.269 18.385 1.00 96.50 84 GLU A CA 1
ATOM 621 C C . GLU A 1 84 ? -21.708 -6.139 17.407 1.00 96.50 84 GLU A C 1
ATOM 623 O O . GLU A 1 84 ? -22.815 -6.087 16.864 1.00 96.50 84 GLU A O 1
ATOM 628 N N . PHE A 1 85 ? -20.741 -5.264 17.128 1.00 97.31 85 PHE A N 1
ATOM 629 C CA . PHE A 1 85 ? -20.915 -4.173 16.179 1.00 97.31 85 PHE A CA 1
ATOM 630 C C . PHE A 1 85 ? -21.112 -4.674 14.740 1.00 97.31 85 PHE A C 1
ATOM 632 O O . PHE A 1 85 ? -22.022 -4.205 14.059 1.00 97.31 85 PHE A O 1
ATOM 639 N N . ILE A 1 86 ? -20.347 -5.678 14.299 1.00 96.94 86 ILE A N 1
ATOM 640 C CA . ILE A 1 86 ? -20.509 -6.332 12.990 1.00 96.94 86 ILE A CA 1
ATOM 641 C C . ILE A 1 86 ? -21.922 -6.904 12.853 1.00 96.94 86 ILE A C 1
ATOM 643 O O . ILE A 1 86 ? -22.590 -6.635 11.855 1.00 96.94 86 ILE A O 1
ATOM 647 N N . LYS A 1 87 ? -22.422 -7.623 13.868 1.00 97.06 87 LYS A N 1
ATOM 648 C CA . LYS A 1 87 ? -23.799 -8.149 13.866 1.00 97.06 87 LYS A CA 1
ATOM 649 C C . LYS A 1 87 ? -24.829 -7.028 13.739 1.00 97.06 87 LYS A C 1
ATOM 651 O O . LYS A 1 87 ? -25.757 -7.136 12.941 1.00 97.06 87 LYS A O 1
ATOM 656 N N . LYS A 1 88 ? -24.654 -5.926 14.478 1.00 97.12 88 LYS A N 1
ATOM 657 C CA . LYS A 1 88 ? -25.531 -4.746 14.385 1.00 97.12 88 LYS A CA 1
ATOM 658 C C . LYS A 1 88 ? -25.516 -4.139 12.979 1.00 97.12 88 LYS A C 1
ATOM 660 O O . LYS A 1 88 ? -26.575 -3.789 12.465 1.00 97.12 88 LYS A O 1
ATOM 665 N N . LEU A 1 89 ? -24.349 -4.018 12.350 1.00 97.25 89 LEU A N 1
ATOM 666 C CA . LEU A 1 89 ? -24.216 -3.510 10.981 1.00 97.25 89 LEU A CA 1
ATOM 667 C C . LEU A 1 89 ? -24.905 -4.430 9.964 1.00 97.25 89 LEU A C 1
ATOM 669 O O . LEU A 1 89 ? -25.669 -3.951 9.128 1.00 97.25 89 LEU A O 1
ATOM 673 N N . GLN A 1 90 ? -24.712 -5.744 10.087 1.00 96.19 90 GLN A N 1
ATOM 674 C CA . GLN A 1 90 ? -25.335 -6.743 9.214 1.00 96.19 90 GLN A CA 1
ATOM 675 C C . GLN A 1 90 ? -26.867 -6.744 9.320 1.00 96.19 90 GLN A C 1
ATOM 677 O O . GLN A 1 90 ? -27.539 -6.820 8.296 1.00 96.19 90 GLN A O 1
ATOM 682 N N . ILE A 1 91 ? -27.428 -6.580 10.527 1.00 96.62 91 ILE A N 1
ATOM 683 C CA . ILE A 1 91 ? -28.883 -6.419 10.732 1.00 96.62 91 ILE A CA 1
ATOM 684 C C . ILE A 1 91 ? -29.422 -5.192 9.979 1.00 96.62 91 ILE A C 1
ATOM 686 O O . ILE A 1 91 ? -30.541 -5.215 9.477 1.00 96.62 91 ILE A O 1
ATOM 690 N N . ASN A 1 92 ? -28.617 -4.134 9.862 1.00 94.50 92 ASN A N 1
ATOM 691 C CA . ASN A 1 92 ? -28.958 -2.921 9.117 1.00 94.50 92 ASN A CA 1
ATOM 692 C C . ASN A 1 92 ? -28.566 -2.996 7.627 1.00 94.50 92 ASN A C 1
ATOM 694 O O . ASN A 1 92 ? -28.474 -1.963 6.968 1.00 94.50 92 ASN A O 1
ATOM 698 N N . ASN A 1 93 ? -28.332 -4.199 7.088 1.00 95.12 93 ASN A N 1
ATOM 699 C CA . ASN A 1 93 ? -27.947 -4.450 5.694 1.00 95.12 93 ASN A CA 1
ATOM 700 C C . ASN A 1 93 ? -26.651 -3.747 5.244 1.00 95.12 93 ASN A C 1
ATOM 702 O O . ASN A 1 93 ? -26.438 -3.536 4.050 1.00 95.12 93 ASN A O 1
ATOM 706 N N . VAL A 1 94 ? -25.758 -3.403 6.177 1.00 96.69 94 VAL A N 1
ATOM 707 C CA . VAL A 1 94 ? -24.425 -2.888 5.844 1.00 96.69 94 VAL A CA 1
ATOM 708 C C . VAL A 1 94 ? -23.503 -4.069 5.554 1.00 96.69 94 VAL A C 1
ATOM 710 O O . VAL A 1 94 ? -23.371 -4.985 6.369 1.00 96.69 94 VAL A O 1
ATOM 713 N N . HIS A 1 95 ? -22.842 -4.049 4.395 1.00 95.25 95 HIS A N 1
ATOM 714 C CA . HIS A 1 95 ? -21.858 -5.073 4.057 1.00 95.25 95 HIS A CA 1
ATOM 715 C C . HIS A 1 95 ? -20.599 -4.906 4.913 1.00 95.25 95 HIS A C 1
ATOM 717 O O . HIS A 1 95 ? -20.035 -3.815 5.023 1.00 95.25 95 HIS A O 1
ATOM 723 N N . VAL A 1 96 ? -20.161 -6.006 5.522 1.00 96.00 96 VAL A N 1
ATOM 724 C CA . VAL A 1 96 ? -18.993 -6.054 6.398 1.00 96.00 96 VAL A CA 1
ATOM 725 C C . VAL A 1 96 ? -18.191 -7.307 6.083 1.00 96.00 96 VAL A C 1
ATOM 727 O O . VAL A 1 96 ? -18.763 -8.387 5.925 1.00 96.00 96 VAL A O 1
ATOM 730 N N . LYS A 1 97 ? -16.866 -7.169 6.025 1.00 94.06 97 LYS A N 1
ATOM 731 C CA . LYS A 1 97 ? -15.937 -8.289 5.854 1.00 94.06 97 LYS A CA 1
ATOM 732 C C . LYS A 1 97 ? -14.811 -8.186 6.874 1.00 94.06 97 LYS A C 1
ATOM 734 O O . LYS A 1 97 ? -14.078 -7.195 6.881 1.00 94.06 97 LYS A O 1
ATOM 739 N N . GLU A 1 98 ? -14.679 -9.218 7.701 1.00 93.56 98 GLU A N 1
ATOM 740 C CA . GLU A 1 98 ? -13.600 -9.351 8.681 1.00 93.56 98 GLU A CA 1
ATOM 741 C C . GLU A 1 98 ? -12.231 -9.469 7.998 1.00 93.56 98 GLU A C 1
ATOM 743 O O . GLU A 1 98 ? -12.095 -10.017 6.899 1.00 93.56 98 GLU A O 1
ATOM 748 N N . ILE A 1 99 ? -11.217 -8.920 8.660 1.00 90.88 99 ILE A N 1
ATOM 749 C CA . ILE A 1 99 ? -9.815 -8.988 8.267 1.00 90.88 99 ILE A CA 1
ATOM 750 C C . ILE A 1 99 ? -9.093 -9.821 9.320 1.00 90.88 99 ILE A C 1
ATOM 752 O O . ILE A 1 99 ? -9.150 -9.517 10.511 1.00 90.88 99 ILE A O 1
ATOM 756 N N . ASP A 1 100 ? -8.385 -10.847 8.859 1.00 86.44 100 ASP A N 1
ATOM 757 C CA . ASP A 1 100 ? -7.531 -11.674 9.706 1.00 86.44 100 ASP A CA 1
ATOM 758 C C . ASP A 1 100 ? -6.282 -10.882 10.120 1.00 86.44 100 ASP A C 1
ATOM 760 O O . ASP A 1 100 ? -5.292 -10.794 9.390 1.00 86.44 100 ASP A O 1
ATOM 764 N N . CYS A 1 101 ? -6.381 -10.203 11.261 1.00 85.44 101 CYS A N 1
ATOM 765 C CA . CYS A 1 101 ? -5.288 -9.475 11.882 1.00 85.44 101 CYS A CA 1
ATOM 766 C C . CYS A 1 101 ? -5.532 -9.360 13.388 1.00 85.44 101 CYS A C 1
ATOM 768 O O . CYS A 1 101 ? -6.492 -8.727 13.826 1.00 85.44 101 CYS A O 1
ATOM 770 N N . ASN A 1 102 ? -4.624 -9.934 14.177 1.00 84.38 102 ASN A N 1
ATOM 771 C CA . ASN A 1 102 ? -4.718 -9.946 15.642 1.00 84.38 102 ASN A CA 1
ATOM 772 C C . ASN A 1 102 ? -4.009 -8.754 16.308 1.00 84.38 102 ASN A C 1
ATOM 774 O O . ASN A 1 102 ? -3.984 -8.655 17.534 1.00 84.38 102 ASN A O 1
ATOM 778 N N . VAL A 1 103 ? -3.416 -7.863 15.508 1.00 88.38 103 VAL A N 1
ATOM 779 C CA . VAL A 1 103 ? -2.660 -6.695 15.970 1.00 88.38 103 VAL A CA 1
ATOM 780 C C . VAL A 1 103 ? -3.448 -5.426 15.643 1.00 88.38 103 VAL A C 1
ATOM 782 O O . VAL A 1 103 ? -3.803 -5.240 14.481 1.00 88.38 103 VAL A O 1
ATOM 785 N N . PRO A 1 104 ? -3.672 -4.509 16.600 1.00 89.62 104 PRO A N 1
ATOM 786 C CA . PRO A 1 104 ? -4.504 -3.324 16.400 1.00 89.62 104 PRO A CA 1
ATOM 787 C C . PRO A 1 104 ? -3.755 -2.173 15.706 1.00 89.62 104 PRO A C 1
ATOM 789 O O . PRO A 1 104 ? -3.658 -1.068 16.243 1.00 89.62 104 PRO A O 1
ATOM 792 N N . TYR A 1 105 ? -3.214 -2.412 14.510 1.00 92.38 105 TYR A N 1
ATOM 793 C CA . TYR A 1 105 ? -2.565 -1.367 13.712 1.00 92.38 105 TYR A CA 1
ATOM 794 C C . TYR A 1 105 ? -3.452 -0.126 13.538 1.00 92.38 105 TYR A C 1
ATOM 796 O O . TYR A 1 105 ? -4.675 -0.240 13.425 1.00 92.38 105 TYR A O 1
ATOM 804 N N . HIS A 1 106 ? -2.814 1.050 13.489 1.00 95.12 106 HIS A N 1
ATOM 805 C CA . HIS A 1 106 ? -3.437 2.363 13.249 1.00 95.12 106 HIS A CA 1
ATOM 806 C C . HIS A 1 106 ? -4.456 2.809 14.297 1.00 95.12 106 HIS A C 1
ATOM 808 O O . HIS A 1 106 ? -5.306 3.653 14.011 1.00 95.12 106 HIS A O 1
ATOM 814 N N . SER A 1 107 ? -4.391 2.225 15.492 1.00 91.75 107 SER A N 1
ATOM 815 C CA . SER A 1 107 ? -5.290 2.549 16.596 1.00 91.75 107 SER A CA 1
ATOM 816 C C . SER A 1 107 ? -4.537 3.014 17.837 1.00 91.75 107 SER A C 1
ATOM 818 O O . SER A 1 107 ? -3.339 2.749 18.017 1.00 91.75 107 SER A O 1
ATOM 820 N N . SER A 1 108 ? -5.271 3.642 18.754 1.00 91.06 108 SER A N 1
ATOM 821 C CA . SER A 1 108 ? -4.733 4.048 20.053 1.00 91.06 108 SER A CA 1
ATOM 822 C C . SER A 1 108 ? -4.268 2.870 20.922 1.00 91.06 108 SER A C 1
ATOM 824 O O . SER A 1 108 ? -3.453 3.068 21.825 1.00 91.06 108 SER A O 1
ATOM 826 N N . TYR A 1 109 ? -4.682 1.631 20.622 1.00 90.25 109 TYR A N 1
ATOM 827 C CA . TYR A 1 109 ? -4.249 0.432 21.349 1.00 90.25 109 TYR A CA 1
ATOM 828 C C . TYR A 1 109 ? -2.743 0.152 21.235 1.00 90.25 109 TYR A C 1
ATOM 830 O O . TYR A 1 109 ? -2.193 -0.561 22.072 1.00 90.25 109 TYR A O 1
ATOM 838 N N . LEU A 1 110 ? -2.057 0.745 20.251 1.00 91.12 110 LEU A N 1
ATOM 839 C CA . LEU A 1 110 ? -0.598 0.681 20.113 1.00 91.12 110 LEU A CA 1
ATOM 840 C C . LEU A 1 110 ? 0.140 1.839 20.816 1.00 91.12 110 LEU A C 1
ATOM 842 O O . LEU A 1 110 ? 1.362 1.961 20.705 1.00 91.12 110 LEU A O 1
ATOM 846 N N . ALA A 1 111 ? -0.556 2.693 21.575 1.00 90.31 111 ALA A N 1
ATOM 847 C CA . ALA A 1 111 ? 0.068 3.829 22.256 1.00 90.31 111 ALA A CA 1
ATOM 848 C C . ALA A 1 111 ? 1.179 3.411 23.236 1.00 90.31 111 ALA A C 1
ATOM 850 O O . ALA A 1 111 ? 2.198 4.100 23.329 1.00 90.31 111 ALA A O 1
ATOM 851 N N . SER A 1 112 ? 1.023 2.274 23.925 1.00 91.00 112 SER A N 1
ATOM 852 C CA . SER A 1 112 ? 2.026 1.746 24.863 1.00 91.00 112 SER A CA 1
ATOM 853 C C . SER A 1 112 ? 3.341 1.370 24.175 1.00 91.00 112 SER A C 1
ATOM 855 O O . SER A 1 112 ? 4.409 1.512 24.769 1.00 91.00 112 SER A O 1
ATOM 857 N N . VAL A 1 113 ? 3.286 0.951 22.907 1.00 91.69 113 VAL A N 1
ATOM 858 C CA . VAL A 1 113 ? 4.463 0.482 22.165 1.00 91.69 113 VAL A CA 1
ATOM 859 C C . VAL A 1 113 ? 5.162 1.576 21.363 1.00 91.69 113 VAL A C 1
ATOM 861 O O . VAL A 1 113 ? 6.273 1.368 20.876 1.00 91.69 113 VAL A O 1
ATOM 864 N N . LYS A 1 114 ? 4.563 2.771 21.275 1.00 94.50 114 LYS A N 1
ATOM 865 C CA . LYS A 1 114 ? 5.087 3.928 20.532 1.00 94.50 114 LYS A CA 1
ATOM 866 C C . LYS A 1 114 ? 6.563 4.212 20.818 1.00 94.50 114 LYS A C 1
ATOM 868 O O . LYS A 1 114 ? 7.341 4.392 19.886 1.00 94.50 114 LYS A O 1
ATOM 873 N N . ASN A 1 115 ? 6.953 4.255 22.092 1.00 95.94 115 ASN A N 1
ATOM 874 C CA . ASN A 1 115 ? 8.328 4.587 22.472 1.00 95.94 115 ASN A CA 1
ATOM 875 C C . ASN A 1 115 ? 9.311 3.485 22.054 1.00 95.94 115 ASN A C 1
ATOM 877 O O . ASN A 1 115 ? 10.394 3.789 21.564 1.00 95.94 115 ASN A O 1
ATOM 881 N N . LYS A 1 116 ? 8.926 2.210 22.196 1.00 95.81 116 LYS A N 1
ATOM 882 C CA . LYS A 1 116 ? 9.753 1.062 21.792 1.00 95.81 116 LYS A CA 1
ATOM 883 C C . LYS A 1 116 ? 9.907 0.998 20.269 1.00 95.81 116 LYS A C 1
ATOM 885 O O . LYS A 1 116 ? 11.017 0.790 19.786 1.00 95.81 116 LYS A O 1
ATOM 890 N N . LEU A 1 117 ? 8.824 1.247 19.523 1.00 95.62 117 LEU A N 1
ATOM 891 C CA . LEU A 1 117 ? 8.853 1.383 18.062 1.00 95.62 117 LEU A CA 1
ATOM 892 C C . LEU A 1 117 ? 9.817 2.487 17.633 1.00 95.62 117 LEU A C 1
ATOM 894 O O . LEU A 1 117 ? 10.722 2.223 16.845 1.00 95.62 117 LEU A O 1
ATOM 898 N N . LEU A 1 118 ? 9.668 3.688 18.200 1.00 97.81 118 LEU A N 1
ATOM 899 C CA . LEU A 1 118 ? 10.530 4.821 17.878 1.00 97.81 118 LEU A CA 1
ATOM 900 C C . LEU A 1 118 ? 11.998 4.499 18.163 1.00 97.81 118 LEU A C 1
ATOM 902 O O . LEU A 1 118 ? 12.830 4.655 17.281 1.00 97.81 118 LEU A O 1
ATOM 906 N N . LEU A 1 119 ? 12.311 3.974 19.351 1.00 97.88 119 LEU A N 1
ATOM 907 C CA . LEU A 1 119 ? 13.680 3.609 19.726 1.00 97.88 119 LEU A CA 1
ATOM 908 C C . LEU A 1 119 ? 14.303 2.587 18.768 1.00 97.88 119 LEU A C 1
ATOM 910 O O . LEU A 1 119 ? 15.473 2.720 18.413 1.00 97.88 119 LEU A O 1
ATOM 914 N N . ASN A 1 120 ? 13.548 1.568 18.351 1.00 97.38 120 ASN A N 1
ATOM 915 C CA . ASN A 1 120 ? 14.044 0.567 17.409 1.00 97.38 120 ASN A CA 1
ATOM 916 C C . ASN A 1 120 ? 14.246 1.164 16.012 1.00 97.38 120 ASN A C 1
ATOM 918 O O . ASN A 1 120 ? 15.302 0.969 15.413 1.00 97.38 120 ASN A O 1
ATOM 922 N N . LEU A 1 121 ? 13.281 1.940 15.515 1.00 98.12 121 LEU A N 1
ATOM 923 C CA . LEU A 1 121 ? 13.376 2.577 14.202 1.00 98.12 121 LEU A CA 1
ATOM 924 C C . LEU A 1 121 ? 14.483 3.637 14.152 1.00 98.12 121 LEU A C 1
ATOM 926 O O . LEU A 1 121 ? 15.182 3.721 13.146 1.00 98.12 121 LEU A O 1
ATOM 930 N N . SER A 1 122 ? 14.725 4.385 15.231 1.00 98.38 122 SER A N 1
ATOM 931 C CA . SER A 1 122 ? 15.821 5.361 15.316 1.00 98.38 122 SER A CA 1
ATOM 932 C C . SER A 1 122 ? 17.203 4.710 15.241 1.00 98.38 122 SER A C 1
ATOM 934 O O . SER A 1 122 ? 18.143 5.349 14.782 1.00 98.38 122 SER A O 1
ATOM 936 N N . LYS A 1 123 ? 17.346 3.439 15.642 1.00 98.12 123 LYS A N 1
ATOM 937 C CA . LYS A 1 123 ? 18.602 2.681 15.478 1.00 98.12 123 LYS A CA 1
ATOM 938 C C . LYS A 1 123 ? 18.835 2.225 14.035 1.00 98.12 123 LYS A C 1
ATOM 940 O O . LYS A 1 123 ? 19.972 1.967 13.658 1.00 98.12 123 LYS A O 1
ATOM 945 N N . ILE A 1 124 ? 17.770 2.107 13.245 1.00 98.25 124 ILE A N 1
ATOM 946 C CA . ILE A 1 124 ? 17.809 1.633 11.854 1.00 98.25 124 ILE A CA 1
ATOM 947 C C . ILE A 1 124 ? 17.940 2.824 10.894 1.00 98.25 124 ILE A C 1
ATOM 949 O O . ILE A 1 124 ? 18.735 2.807 9.953 1.00 98.25 124 ILE A O 1
ATOM 953 N N . ILE A 1 125 ? 17.170 3.883 11.147 1.00 98.00 125 ILE A N 1
ATOM 954 C CA . ILE A 1 125 ? 17.060 5.080 10.312 1.00 98.00 125 ILE A CA 1
ATOM 955 C C . ILE A 1 125 ? 17.924 6.189 10.924 1.00 98.00 125 ILE A C 1
ATOM 957 O O . ILE A 1 125 ? 17.428 7.178 11.457 1.00 98.00 125 ILE A O 1
ATOM 961 N N . LEU A 1 126 ? 19.242 5.994 10.861 1.00 96.62 126 LEU A N 1
ATOM 962 C CA . LEU A 1 126 ? 20.228 6.899 11.466 1.00 96.62 126 LEU A CA 1
ATOM 963 C C . LEU A 1 126 ? 20.331 8.247 10.742 1.00 96.62 126 LEU A C 1
ATOM 965 O O . LEU A 1 126 ? 20.585 9.273 11.364 1.00 96.62 126 LEU A O 1
ATOM 969 N N . GLN A 1 127 ? 20.150 8.238 9.420 1.00 96.44 127 GLN A N 1
ATOM 970 C CA . GLN A 1 127 ? 20.229 9.422 8.564 1.00 96.44 127 GLN A CA 1
ATOM 971 C C . GLN A 1 127 ? 18.955 9.514 7.718 1.00 96.44 127 GLN A C 1
ATOM 973 O O . GLN A 1 127 ? 18.930 9.024 6.585 1.00 96.44 127 GLN A O 1
ATOM 978 N N . PRO A 1 128 ? 17.868 10.073 8.278 1.00 97.06 128 PRO A N 1
ATOM 979 C CA . PRO A 1 128 ? 16.621 10.256 7.553 1.00 97.06 128 PRO A CA 1
ATOM 980 C C . PRO A 1 128 ? 16.821 11.093 6.288 1.00 97.06 128 PRO A C 1
ATOM 982 O O . PRO A 1 128 ? 17.519 12.105 6.311 1.00 97.06 128 PRO A O 1
ATOM 985 N N . LYS A 1 129 ? 16.175 10.688 5.194 1.00 97.50 129 LYS A N 1
ATOM 986 C CA . LYS A 1 129 ? 16.211 11.406 3.915 1.00 97.50 129 LYS A CA 1
ATOM 987 C C . LYS A 1 129 ? 14.890 12.113 3.642 1.00 97.50 129 LYS A C 1
ATOM 989 O O . LYS A 1 129 ? 13.833 11.673 4.109 1.00 97.50 129 LYS A O 1
ATOM 994 N N . ASP A 1 130 ? 14.958 13.172 2.845 1.00 97.19 130 ASP A N 1
ATOM 995 C CA . ASP A 1 130 ? 13.773 13.843 2.326 1.00 97.19 130 ASP A CA 1
ATOM 996 C C . ASP A 1 130 ? 12.988 12.914 1.400 1.00 97.19 130 ASP A C 1
ATOM 998 O O . ASP A 1 130 ? 13.552 12.190 0.577 1.00 97.19 130 ASP A O 1
ATOM 1002 N N . ARG A 1 131 ? 11.668 12.960 1.547 1.00 96.88 131 ARG A 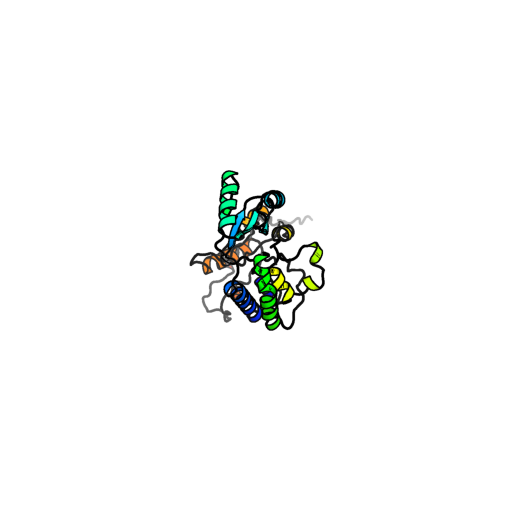N 1
ATOM 1003 C CA . ARG A 1 131 ? 10.709 12.307 0.664 1.00 96.88 131 ARG A CA 1
ATOM 1004 C C . ARG A 1 131 ? 10.535 13.159 -0.578 1.00 96.88 131 ARG A C 1
ATOM 1006 O O . ARG A 1 131 ? 10.368 14.379 -0.492 1.00 96.88 131 ARG A O 1
ATOM 1013 N N . SER A 1 132 ? 10.528 12.525 -1.738 1.00 95.69 132 SER A N 1
ATOM 1014 C CA . SER A 1 132 ? 10.254 13.205 -2.992 1.00 95.69 132 SER A CA 1
ATOM 1015 C C . SER A 1 132 ? 8.776 13.583 -3.104 1.00 95.69 132 SER A C 1
ATOM 1017 O O . SER A 1 132 ? 7.891 12.981 -2.492 1.00 95.69 132 SER A O 1
ATOM 1019 N N . SER A 1 133 ? 8.475 14.544 -3.976 1.00 93.00 133 SER A N 1
ATOM 1020 C CA . SER A 1 133 ? 7.095 14.927 -4.302 1.00 93.00 133 SER A CA 1
ATOM 1021 C C . SER A 1 133 ? 6.278 13.804 -4.957 1.00 93.00 133 SER A C 1
ATOM 1023 O O . SER A 1 133 ? 5.059 13.922 -5.074 1.00 93.00 133 SER A O 1
ATOM 1025 N N . LYS A 1 134 ? 6.924 12.708 -5.387 1.00 93.56 134 LYS A N 1
ATOM 1026 C CA . LYS A 1 134 ? 6.254 11.545 -5.982 1.00 93.56 134 LYS A CA 1
ATOM 1027 C C . LYS A 1 134 ? 5.603 10.656 -4.924 1.00 93.56 134 LYS A C 1
ATOM 1029 O O . LYS A 1 134 ? 4.734 9.860 -5.288 1.00 93.56 134 LYS A O 1
ATOM 1034 N N . TRP A 1 135 ? 6.015 10.736 -3.658 1.00 95.69 135 TRP A N 1
ATOM 1035 C CA . TRP A 1 135 ? 5.448 9.949 -2.566 1.00 95.69 135 TRP A CA 1
ATOM 1036 C C . TRP A 1 135 ? 4.335 10.725 -1.861 1.00 95.69 135 TRP A C 1
ATOM 1038 O O . TRP A 1 135 ? 4.568 11.688 -1.133 1.00 95.69 135 TRP A O 1
ATOM 1048 N N . ILE A 1 136 ? 3.100 10.271 -2.060 1.00 94.94 136 ILE A N 1
ATOM 1049 C CA . ILE A 1 136 ? 1.927 10.815 -1.380 1.00 94.94 136 ILE A CA 1
ATOM 1050 C C . ILE A 1 136 ? 1.685 10.014 -0.101 1.00 94.94 136 ILE A C 1
ATOM 1052 O O . ILE A 1 136 ? 1.351 8.831 -0.157 1.00 94.94 136 ILE A O 1
ATOM 1056 N N . SER A 1 137 ? 1.856 10.668 1.048 1.00 94.94 137 SER A N 1
ATOM 1057 C CA . SER A 1 137 ? 1.616 10.058 2.358 1.00 94.94 137 SER A CA 1
ATOM 1058 C C . SER A 1 137 ? 0.144 9.728 2.566 1.00 94.94 137 SER A C 1
ATOM 1060 O O . SER A 1 137 ? -0.734 10.562 2.325 1.00 94.94 137 SER A O 1
ATOM 1062 N N . THR A 1 138 ? -0.108 8.547 3.120 1.00 96.19 138 THR A N 1
ATOM 1063 C CA . THR A 1 138 ? -1.437 8.146 3.597 1.00 96.19 138 THR A CA 1
ATOM 1064 C C . THR A 1 138 ? -1.542 8.135 5.117 1.00 96.19 138 THR A C 1
ATOM 1066 O O . THR A 1 138 ? -2.643 8.073 5.642 1.00 96.19 138 THR A O 1
ATOM 1069 N N . SER A 1 139 ? -0.434 8.290 5.841 1.00 94.19 139 SER A N 1
ATOM 1070 C CA . SER A 1 139 ? -0.410 8.411 7.307 1.00 94.19 139 SER A CA 1
ATOM 1071 C C . SER A 1 139 ? -0.521 9.846 7.834 1.00 94.19 139 SER A C 1
ATOM 1073 O O . SER A 1 139 ? -0.640 10.067 9.043 1.00 94.19 139 SER A O 1
ATOM 1075 N N . THR A 1 140 ? -0.429 10.829 6.938 1.00 93.75 140 THR A N 1
ATOM 1076 C CA . THR A 1 140 ? -0.434 12.259 7.255 1.00 93.75 140 THR A CA 1
ATOM 1077 C C . THR A 1 140 ? -1.565 12.952 6.505 1.00 93.75 140 THR A C 1
ATOM 1079 O O . THR A 1 140 ? -1.801 12.680 5.324 1.00 93.75 140 THR A O 1
ATOM 1082 N N . ARG A 1 141 ? -2.257 13.886 7.166 1.00 94.31 141 ARG A N 1
ATOM 1083 C CA . ARG A 1 141 ? -3.303 14.704 6.533 1.00 94.31 141 ARG A CA 1
ATOM 1084 C C . ARG A 1 141 ? -2.707 15.594 5.445 1.00 94.31 141 ARG A C 1
ATOM 1086 O O . ARG A 1 141 ? -1.624 16.146 5.623 1.00 94.31 141 ARG A O 1
ATOM 1093 N N . ARG A 1 142 ? -3.443 15.817 4.351 1.00 92.19 142 ARG A N 1
ATOM 1094 C CA . ARG A 1 142 ? -2.995 16.681 3.240 1.00 92.19 142 ARG A CA 1
ATOM 1095 C C . ARG A 1 142 ? -2.499 18.063 3.684 1.00 92.19 142 ARG A C 1
ATOM 1097 O O . ARG A 1 142 ? -1.507 18.551 3.153 1.00 92.19 142 ARG A O 1
ATOM 1104 N N . THR A 1 143 ? -3.153 18.678 4.667 1.00 93.12 143 THR A N 1
ATOM 1105 C CA . THR A 1 143 ? -2.773 19.992 5.221 1.00 93.12 143 THR A CA 1
ATOM 1106 C C . THR A 1 143 ? -1.387 20.004 5.868 1.00 93.12 143 THR A C 1
ATOM 1108 O O . THR A 1 143 ? -0.780 21.060 5.998 1.00 93.12 143 THR A O 1
ATOM 1111 N N . GLU A 1 144 ? -0.869 18.840 6.256 1.00 92.75 144 GLU A N 1
ATOM 1112 C CA . GLU A 1 144 ? 0.395 18.683 6.976 1.00 92.75 144 GLU A CA 1
ATOM 1113 C C . GLU A 1 144 ? 1.530 18.152 6.089 1.00 92.75 144 GLU A C 1
ATOM 1115 O O . GLU A 1 144 ? 2.676 18.109 6.538 1.00 92.75 144 GLU A O 1
ATOM 1120 N N . TRP A 1 145 ? 1.267 17.789 4.826 1.00 91.75 145 TRP A N 1
ATOM 1121 C CA . TRP A 1 145 ? 2.279 17.211 3.926 1.00 91.75 145 TRP A CA 1
ATOM 1122 C C . TRP A 1 145 ? 3.516 18.093 3.741 1.00 91.75 145 TRP A C 1
ATOM 1124 O O . TRP A 1 145 ? 4.615 17.577 3.550 1.00 91.75 145 TRP A O 1
ATOM 1134 N N . PHE A 1 146 ? 3.360 19.413 3.846 1.00 88.25 146 PHE A N 1
ATOM 1135 C CA . PHE A 1 146 ? 4.447 20.372 3.645 1.00 88.25 146 PHE A CA 1
ATOM 1136 C C . PHE A 1 146 ? 5.188 20.762 4.932 1.00 88.25 146 PHE A C 1
ATOM 1138 O O . PHE A 1 146 ? 6.117 21.571 4.872 1.00 88.25 146 PHE A O 1
ATOM 1145 N N . THR A 1 147 ? 4.818 20.184 6.078 1.00 90.94 147 THR A N 1
ATOM 1146 C CA . THR A 1 147 ? 5.529 20.384 7.350 1.00 90.94 147 THR A CA 1
ATOM 1147 C C . THR A 1 147 ? 6.902 19.715 7.323 1.00 90.94 147 THR A C 1
ATOM 1149 O O . THR A 1 147 ? 7.076 18.671 6.695 1.00 90.94 147 THR A O 1
ATOM 1152 N N . SER A 1 148 ? 7.879 20.267 8.048 1.00 87.19 148 SER A N 1
ATOM 1153 C CA . SER A 1 148 ? 9.236 19.700 8.113 1.00 87.19 148 SER A CA 1
ATOM 1154 C C . SER A 1 148 ? 9.235 18.245 8.591 1.00 87.19 148 SER A C 1
ATOM 1156 O O . SER A 1 148 ? 9.916 17.406 8.014 1.00 87.19 148 SER A O 1
ATOM 1158 N N . ALA A 1 149 ? 8.395 17.920 9.579 1.00 84.56 149 ALA A N 1
ATOM 1159 C CA . ALA A 1 149 ? 8.270 16.560 10.103 1.00 84.56 149 ALA A CA 1
ATOM 1160 C C . ALA A 1 149 ? 7.673 15.571 9.091 1.00 84.56 149 ALA A C 1
ATOM 1162 O O . ALA A 1 149 ? 7.959 14.382 9.159 1.00 84.56 149 ALA A O 1
ATOM 1163 N N . SER A 1 150 ? 6.835 16.047 8.168 1.00 87.75 150 SER A N 1
ATOM 1164 C CA . SER A 1 150 ? 6.257 15.196 7.131 1.00 87.75 150 SER A CA 1
ATOM 1165 C C . SER A 1 150 ? 7.145 15.122 5.901 1.00 87.75 150 SER A C 1
ATOM 1167 O O . SER A 1 150 ? 7.020 14.176 5.148 1.00 87.75 150 SER A O 1
ATOM 1169 N N . LYS A 1 151 ? 8.058 16.058 5.652 1.00 92.81 151 LYS A N 1
ATOM 1170 C CA . LYS A 1 151 ? 8.940 15.982 4.475 1.00 92.81 151 LYS A CA 1
ATOM 1171 C C . LYS A 1 151 ? 10.021 14.913 4.589 1.00 92.81 151 LYS A C 1
ATOM 1173 O O . LYS A 1 151 ? 10.514 14.470 3.564 1.00 92.81 151 LYS A O 1
ATOM 1178 N N . ILE A 1 152 ? 10.341 14.465 5.798 1.00 96.25 152 ILE A N 1
ATOM 1179 C CA . ILE A 1 152 ? 11.452 13.551 6.061 1.00 96.25 152 ILE A CA 1
ATOM 1180 C C . ILE A 1 152 ? 10.917 12.145 6.358 1.00 96.25 152 ILE A C 1
ATOM 1182 O O . ILE A 1 152 ? 10.010 11.972 7.170 1.00 96.25 152 ILE A O 1
ATOM 1186 N N . SER A 1 153 ? 11.503 11.120 5.736 1.00 97.31 153 SER A N 1
ATOM 1187 C CA . SER A 1 153 ? 11.240 9.708 6.046 1.00 97.31 153 SER A CA 1
ATOM 1188 C C . SER A 1 153 ? 12.050 9.272 7.274 1.00 97.31 153 SER A C 1
ATOM 1190 O O . SER A 1 153 ? 13.018 8.517 7.163 1.00 97.31 153 SER A O 1
ATOM 1192 N N . SER A 1 154 ? 11.682 9.788 8.447 1.00 97.56 154 SER A N 1
ATOM 1193 C CA . SER A 1 154 ? 12.360 9.509 9.718 1.00 97.56 154 SER A CA 1
ATOM 1194 C C . SER A 1 154 ? 11.739 8.347 10.498 1.00 97.56 154 SER A C 1
ATOM 1196 O O . SER A 1 154 ? 10.663 7.844 10.165 1.00 97.56 154 SER A O 1
ATOM 1198 N N . ALA A 1 155 ? 12.398 7.943 11.586 1.00 97.94 155 ALA A N 1
ATOM 1199 C CA . ALA A 1 155 ? 11.843 6.991 12.544 1.00 97.94 155 ALA A CA 1
ATOM 1200 C C . ALA A 1 155 ? 10.508 7.475 13.137 1.00 97.94 155 ALA A C 1
ATOM 1202 O O . ALA A 1 155 ? 9.580 6.686 13.301 1.00 97.94 155 ALA A O 1
ATOM 1203 N N . GLU A 1 156 ? 10.365 8.776 13.397 1.00 96.62 156 GLU A N 1
ATOM 1204 C CA . GLU A 1 156 ? 9.118 9.391 13.859 1.00 96.62 156 GLU A CA 1
ATOM 1205 C C . GLU A 1 156 ? 8.020 9.316 12.800 1.00 96.62 156 GLU A C 1
ATOM 1207 O O . GLU A 1 156 ? 6.869 9.052 13.149 1.00 96.62 156 GLU A O 1
ATOM 1212 N N . TYR A 1 157 ? 8.357 9.529 11.522 1.00 96.69 157 TYR A N 1
ATOM 1213 C CA . TYR A 1 157 ? 7.404 9.392 10.420 1.00 96.69 157 TYR A CA 1
ATOM 1214 C C . TYR A 1 157 ? 6.857 7.962 10.356 1.00 96.69 157 TYR A C 1
ATOM 1216 O O . TYR A 1 157 ? 5.643 7.765 10.387 1.00 96.69 157 TYR A O 1
ATOM 1224 N N . HIS A 1 158 ? 7.747 6.965 10.349 1.00 97.19 158 HIS A N 1
ATOM 1225 C CA . HIS A 1 158 ? 7.360 5.552 10.281 1.00 97.19 158 HIS A CA 1
ATOM 1226 C C . HIS A 1 158 ? 6.680 5.061 11.561 1.00 97.19 158 HIS A C 1
ATOM 1228 O O . HIS A 1 158 ? 5.745 4.276 11.501 1.00 97.19 158 HIS A O 1
ATOM 1234 N N . THR A 1 159 ? 7.054 5.577 12.733 1.00 96.44 159 THR A N 1
ATOM 1235 C CA . THR A 1 159 ? 6.318 5.286 13.976 1.00 96.44 159 THR A CA 1
ATOM 1236 C C . THR A 1 159 ? 4.894 5.835 13.897 1.00 96.44 159 THR A C 1
ATOM 1238 O O . THR A 1 159 ? 3.942 5.148 14.256 1.00 96.44 159 THR A O 1
ATOM 1241 N N . ARG A 1 160 ? 4.717 7.067 13.400 1.00 94.62 160 ARG A N 1
ATOM 1242 C CA . ARG A 1 160 ? 3.386 7.660 13.204 1.00 94.62 160 ARG A CA 1
ATOM 1243 C C . ARG A 1 160 ? 2.573 6.905 12.161 1.00 94.62 160 ARG A C 1
ATOM 1245 O O . ARG A 1 160 ? 1.375 6.764 12.363 1.00 94.62 160 ARG A O 1
ATOM 1252 N N . SER A 1 161 ? 3.183 6.398 11.090 1.00 95.12 161 SER A N 1
ATOM 1253 C CA . SER A 1 161 ? 2.450 5.671 10.046 1.00 95.12 161 SER A CA 1
ATOM 1254 C C . SER A 1 161 ? 1.865 4.334 10.496 1.00 95.12 161 SER A C 1
ATOM 1256 O O . SER A 1 161 ? 0.912 3.870 9.882 1.00 95.12 161 SER A O 1
ATOM 1258 N N . ILE A 1 162 ? 2.386 3.749 11.578 1.00 94.94 162 ILE A N 1
ATOM 1259 C CA . ILE A 1 162 ? 1.835 2.543 12.214 1.00 94.94 162 ILE A CA 1
ATOM 1260 C C . ILE A 1 162 ? 0.721 2.866 13.222 1.00 94.94 162 ILE A C 1
ATOM 1262 O O . ILE A 1 162 ? -0.122 2.016 13.504 1.00 94.94 162 ILE A O 1
ATOM 1266 N N . LEU A 1 163 ? 0.729 4.074 13.791 1.00 93.44 163 LEU A N 1
ATOM 1267 C CA . LEU A 1 163 ? -0.188 4.486 14.861 1.00 93.44 163 LEU A CA 1
ATOM 1268 C C . LEU A 1 163 ? -1.376 5.313 14.359 1.00 93.44 163 LEU A C 1
ATOM 1270 O O . LEU A 1 163 ? -2.436 5.290 14.974 1.00 93.44 163 LEU A O 1
ATOM 1274 N N . ASN A 1 164 ? -1.198 6.069 13.279 1.00 93.56 164 ASN A N 1
ATOM 1275 C CA . ASN A 1 164 ? -2.217 6.959 12.739 1.00 93.56 164 ASN A CA 1
ATOM 1276 C C . ASN A 1 164 ? -3.171 6.218 11.804 1.00 93.56 164 ASN A C 1
ATOM 1278 O O . ASN A 1 164 ? -2.762 5.332 11.063 1.00 93.56 164 ASN A O 1
ATOM 1282 N N . THR A 1 165 ? -4.413 6.696 11.733 1.00 96.25 165 THR A N 1
ATOM 1283 C CA . THR A 1 165 ? -5.390 6.292 10.717 1.00 96.25 165 THR A CA 1
ATOM 1284 C C . THR A 1 165 ? -4.814 6.382 9.297 1.00 96.25 165 THR A C 1
ATOM 1286 O O . THR A 1 165 ? -4.259 7.414 8.909 1.00 96.25 165 THR A O 1
ATOM 1289 N N . VAL A 1 166 ? -5.031 5.347 8.483 1.00 97.19 166 VAL A N 1
ATOM 1290 C CA . VAL A 1 166 ? -4.673 5.344 7.057 1.00 97.19 166 VAL A CA 1
ATOM 1291 C C . VAL A 1 166 ? -5.694 6.163 6.270 1.00 97.19 166 VAL A C 1
ATOM 1293 O O . VAL A 1 166 ? -6.857 5.792 6.145 1.00 97.19 166 VAL A O 1
ATOM 1296 N N . LEU A 1 167 ? -5.265 7.277 5.695 1.00 96.38 167 LEU A N 1
ATOM 1297 C CA . LEU A 1 167 ? -6.061 8.192 4.882 1.00 96.38 167 LEU A CA 1
ATOM 1298 C C . LEU A 1 167 ? -5.848 7.890 3.391 1.00 96.38 167 LEU A C 1
ATOM 1300 O O . LEU A 1 167 ? -5.280 8.698 2.660 1.00 96.38 167 LEU A O 1
ATOM 1304 N N . PHE A 1 168 ? -6.252 6.706 2.934 1.00 95.31 168 PHE A N 1
ATOM 1305 C CA . PHE A 1 168 ? -5.997 6.260 1.560 1.00 95.31 168 PHE A CA 1
ATOM 1306 C C . PHE A 1 168 ? -6.848 7.025 0.532 1.00 95.31 168 PHE A C 1
ATOM 1308 O O . PHE A 1 168 ? -6.329 7.483 -0.488 1.00 95.31 168 PHE A O 1
ATOM 1315 N N . GLU A 1 169 ? -8.125 7.268 0.847 1.00 93.12 169 GLU A N 1
ATOM 1316 C CA . GLU A 1 169 ? -9.084 8.011 0.013 1.00 93.12 169 GLU A CA 1
ATOM 1317 C C . GLU A 1 169 ? -8.495 9.343 -0.501 1.00 93.12 169 GLU A C 1
ATOM 1319 O O . GLU A 1 169 ? -8.524 9.622 -1.704 1.00 93.12 169 GLU A O 1
ATOM 1324 N N . GLN A 1 170 ? -7.857 10.127 0.383 1.00 92.88 170 GLN A N 1
ATOM 1325 C CA . GLN A 1 170 ? -7.299 11.448 0.049 1.00 92.88 170 GLN A CA 1
ATOM 1326 C C . GLN A 1 170 ? -6.215 11.390 -1.043 1.00 92.88 170 GLN A C 1
ATOM 1328 O O . GLN A 1 170 ? -5.988 12.380 -1.750 1.00 92.88 170 GLN A O 1
ATOM 1333 N N . ALA A 1 171 ? -5.504 10.262 -1.128 1.00 91.94 171 ALA A N 1
ATOM 1334 C CA . ALA A 1 171 ? -4.438 10.036 -2.090 1.00 91.94 171 ALA A CA 1
ATOM 1335 C C . ALA A 1 171 ? -5.003 9.507 -3.411 1.00 91.94 171 ALA A C 1
ATOM 1337 O O . ALA A 1 171 ? -4.546 9.929 -4.471 1.00 91.94 171 ALA A O 1
ATOM 1338 N N . THR A 1 172 ? -6.040 8.661 -3.367 1.00 88.94 172 THR A N 1
ATOM 1339 C CA . THR A 1 172 ? -6.672 8.136 -4.590 1.00 88.94 172 THR A CA 1
ATOM 1340 C C . THR A 1 172 ? -7.259 9.239 -5.474 1.00 88.94 172 THR A C 1
ATOM 1342 O O . THR A 1 172 ? -7.124 9.176 -6.691 1.00 88.94 172 THR A O 1
ATOM 1345 N N . HIS A 1 173 ? -7.790 10.316 -4.883 1.00 87.31 173 HIS A N 1
ATOM 1346 C CA . HIS A 1 173 ? -8.287 11.485 -5.621 1.00 87.31 173 HIS A CA 1
ATOM 1347 C C . HIS A 1 173 ? -7.214 12.273 -6.390 1.00 87.31 173 HIS A C 1
ATOM 1349 O O . HIS A 1 173 ? -7.556 13.137 -7.193 1.00 87.31 173 HIS A O 1
ATOM 1355 N N . LEU A 1 174 ? -5.928 12.030 -6.126 1.00 90.75 174 LEU A N 1
ATOM 1356 C CA . LEU A 1 174 ? -4.823 12.669 -6.848 1.00 90.75 174 LEU A CA 1
ATOM 1357 C C . LEU A 1 174 ? -4.357 11.861 -8.056 1.00 90.75 174 LEU A C 1
ATOM 1359 O O . LEU A 1 174 ? -3.520 12.336 -8.824 1.00 90.75 174 LEU A O 1
ATOM 1363 N N . ILE A 1 175 ? -4.856 10.637 -8.217 1.00 89.88 175 ILE A N 1
ATOM 1364 C CA . ILE A 1 175 ? -4.490 9.794 -9.345 1.00 89.88 175 ILE A CA 1
ATOM 1365 C C . ILE A 1 175 ? -5.218 10.322 -10.583 1.00 89.88 175 ILE A C 1
ATOM 1367 O O . ILE A 1 175 ? -6.436 10.479 -10.589 1.00 89.88 175 ILE A O 1
ATOM 1371 N N . SER A 1 176 ? -4.460 10.614 -11.640 1.00 88.88 176 SER A N 1
ATOM 1372 C CA . SER A 1 176 ? -5.028 11.050 -12.918 1.00 88.88 176 SER A CA 1
ATOM 1373 C C . SER A 1 176 ? -5.933 9.966 -13.507 1.00 88.88 176 SER A C 1
ATOM 1375 O O . SER A 1 176 ? -5.583 8.787 -13.471 1.00 88.88 176 SER A O 1
ATOM 1377 N N . SER A 1 177 ? -7.050 10.358 -14.125 1.00 85.56 177 SER A N 1
ATOM 1378 C CA . SER A 1 177 ? -7.987 9.432 -14.784 1.00 85.56 177 SER A CA 1
ATOM 1379 C C . SER A 1 177 ? -7.332 8.583 -15.877 1.00 85.56 177 SER A C 1
ATOM 1381 O O . SER A 1 177 ? -7.781 7.475 -16.161 1.00 85.56 177 SER A O 1
ATOM 1383 N N . ASN A 1 178 ? -6.244 9.084 -16.469 1.00 87.75 178 ASN A N 1
ATOM 1384 C CA . ASN A 1 178 ? -5.487 8.383 -17.497 1.00 87.75 178 ASN A CA 1
ATOM 1385 C C . ASN A 1 178 ? -4.315 7.552 -16.962 1.00 87.75 178 ASN A C 1
ATOM 1387 O O . ASN A 1 178 ? -3.637 6.904 -17.761 1.00 87.75 178 ASN A O 1
ATOM 1391 N N . ALA A 1 179 ? -4.061 7.562 -15.653 1.00 90.88 179 ALA A N 1
ATOM 1392 C CA . ALA A 1 179 ? -2.938 6.844 -15.070 1.00 90.88 179 ALA A CA 1
ATOM 1393 C C . ALA A 1 179 ? -3.073 5.326 -15.254 1.00 90.88 179 ALA A C 1
ATOM 1395 O O . ALA A 1 179 ? -4.160 4.757 -15.168 1.00 90.88 179 ALA A O 1
ATOM 1396 N N . VAL A 1 180 ? -1.930 4.676 -15.464 1.00 93.25 180 VAL A N 1
ATOM 1397 C CA . VAL A 1 180 ? -1.774 3.230 -15.303 1.00 93.25 180 VAL A CA 1
ATOM 1398 C C . VAL A 1 180 ? -1.189 3.009 -13.917 1.00 93.25 180 VAL A C 1
ATOM 1400 O O . VAL A 1 180 ? -0.137 3.567 -13.596 1.00 93.25 180 VAL A O 1
ATOM 1403 N N . THR A 1 181 ? -1.871 2.234 -13.081 1.00 93.31 181 THR A N 1
ATOM 1404 C CA . THR A 1 181 ? -1.415 1.928 -11.722 1.00 93.31 181 THR A CA 1
ATOM 1405 C C . THR A 1 181 ? -0.895 0.504 -11.645 1.00 93.31 181 THR A C 1
ATOM 1407 O O . THR A 1 181 ? -1.335 -0.373 -12.384 1.00 93.31 181 THR A O 1
ATOM 1410 N N . ILE A 1 182 ? 0.069 0.281 -10.754 1.00 93.69 182 ILE A N 1
ATOM 1411 C CA . ILE A 1 182 ? 0.636 -1.039 -10.488 1.00 93.69 182 ILE A CA 1
ATOM 1412 C C . ILE A 1 182 ? 0.456 -1.313 -9.002 1.00 93.69 182 ILE A C 1
ATOM 1414 O O . ILE A 1 182 ? 0.937 -0.543 -8.169 1.00 93.69 182 ILE A O 1
ATOM 1418 N N . GLU A 1 183 ? -0.235 -2.398 -8.672 1.00 92.56 183 GLU A N 1
ATOM 1419 C CA . GLU A 1 183 ? -0.381 -2.845 -7.291 1.00 92.56 183 GLU A CA 1
ATOM 1420 C C . GLU A 1 183 ? 0.815 -3.722 -6.905 1.00 92.56 183 GLU A C 1
ATOM 1422 O O . GLU A 1 183 ? 1.003 -4.817 -7.439 1.00 92.56 183 GLU A O 1
ATOM 1427 N N . ILE A 1 184 ? 1.635 -3.217 -5.981 1.00 92.12 184 ILE A N 1
ATOM 1428 C CA . ILE A 1 184 ? 2.795 -3.924 -5.428 1.00 92.12 184 ILE A CA 1
ATOM 1429 C C . ILE A 1 184 ? 2.389 -4.535 -4.086 1.00 92.12 184 ILE A C 1
ATOM 1431 O O . ILE A 1 184 ? 2.543 -3.920 -3.032 1.00 92.12 184 ILE A O 1
ATOM 1435 N N . ALA A 1 185 ? 1.824 -5.737 -4.141 1.00 89.44 185 ALA A N 1
ATOM 1436 C CA . ALA A 1 185 ? 1.360 -6.484 -2.978 1.00 89.44 185 ALA A CA 1
ATOM 1437 C C . ALA A 1 185 ? 1.324 -7.986 -3.301 1.00 89.44 185 ALA A C 1
ATOM 1439 O O . ALA A 1 185 ? 1.101 -8.342 -4.455 1.00 89.44 185 ALA A O 1
ATOM 1440 N N . PRO A 1 186 ? 1.496 -8.892 -2.320 1.00 84.88 186 PRO A N 1
ATOM 1441 C CA . PRO A 1 186 ? 1.470 -10.343 -2.565 1.00 84.88 186 PRO A CA 1
ATOM 1442 C C . PRO A 1 186 ? 0.124 -10.853 -3.117 1.00 84.88 186 PRO A C 1
ATOM 1444 O O . PRO A 1 186 ? 0.047 -11.954 -3.655 1.00 84.88 186 PRO A O 1
ATOM 1447 N N . ASP A 1 187 ? -0.929 -10.050 -2.988 1.00 83.06 187 ASP A N 1
ATOM 1448 C CA . ASP A 1 187 ? -2.285 -10.294 -3.466 1.00 83.06 187 ASP A CA 1
ATOM 1449 C C . ASP A 1 187 ? -2.910 -8.950 -3.885 1.00 83.06 187 ASP A C 1
ATOM 1451 O O . ASP A 1 187 ? -2.521 -7.906 -3.362 1.00 83.06 187 ASP A O 1
ATOM 1455 N N . GLY A 1 188 ? -3.883 -8.973 -4.797 1.00 82.12 188 GLY A N 1
ATOM 1456 C CA . GLY A 1 188 ? -4.638 -7.810 -5.273 1.00 82.12 188 GLY A CA 1
ATOM 1457 C C . GLY A 1 188 ? -5.683 -7.322 -4.265 1.00 82.12 188 GLY A C 1
ATOM 1458 O O . GLY A 1 188 ? -6.867 -7.212 -4.593 1.00 82.12 188 GLY A O 1
ATOM 1459 N N . VAL A 1 189 ? -5.270 -7.078 -3.022 1.00 82.38 189 VAL A N 1
ATOM 1460 C CA . VAL A 1 189 ? -6.159 -6.718 -1.905 1.00 82.38 189 VAL A CA 1
ATOM 1461 C C . VAL A 1 189 ? -6.789 -5.339 -2.108 1.00 82.38 189 VAL A C 1
ATOM 1463 O O . VAL A 1 189 ? -7.937 -5.119 -1.717 1.00 82.38 189 VAL A O 1
ATOM 1466 N N . LEU A 1 190 ? -6.080 -4.408 -2.751 1.00 86.81 190 LEU A N 1
ATOM 1467 C CA . LEU A 1 190 ? -6.573 -3.050 -2.985 1.00 86.81 190 LEU A CA 1
ATOM 1468 C C . LEU A 1 190 ? -7.493 -2.956 -4.202 1.00 86.81 190 LEU A C 1
ATOM 1470 O O . LEU A 1 190 ? -8.127 -1.920 -4.393 1.00 86.81 190 LEU A O 1
ATOM 1474 N N . GLN A 1 191 ? -7.640 -4.021 -4.995 1.00 85.50 191 GLN A N 1
ATOM 1475 C CA . GLN A 1 191 ? -8.499 -4.017 -6.179 1.00 85.50 191 GLN A CA 1
ATOM 1476 C C . GLN A 1 191 ? -9.929 -3.600 -5.863 1.00 85.50 191 GLN A C 1
ATOM 1478 O O . GLN A 1 191 ? -10.480 -2.773 -6.578 1.00 85.50 191 GLN A O 1
ATOM 1483 N N . SER A 1 192 ? -10.531 -4.147 -4.799 1.00 81.56 192 SER A N 1
ATOM 1484 C CA . SER A 1 192 ? -11.904 -3.809 -4.401 1.00 81.56 192 SER A CA 1
ATOM 1485 C C . SER A 1 192 ? -12.039 -2.365 -3.925 1.00 81.56 192 SER A C 1
ATOM 1487 O O . SER A 1 192 ? -13.071 -1.750 -4.158 1.00 81.56 192 SER A O 1
ATOM 1489 N N . ILE A 1 193 ? -10.996 -1.828 -3.290 1.00 84.62 193 ILE A N 1
ATOM 1490 C CA . ILE A 1 193 ? -10.954 -0.452 -2.784 1.00 84.62 193 ILE A CA 1
ATOM 1491 C C . ILE A 1 193 ? -10.801 0.536 -3.943 1.00 84.62 193 ILE A C 1
ATOM 1493 O O . ILE A 1 193 ? -11.481 1.554 -4.009 1.00 84.62 193 ILE A O 1
ATOM 1497 N N . LEU A 1 194 ? -9.922 0.216 -4.890 1.00 85.69 194 LEU A N 1
ATOM 1498 C CA . LEU A 1 194 ? -9.594 1.092 -6.004 1.00 85.69 194 LEU A CA 1
ATOM 1499 C C . LEU A 1 194 ? -10.689 1.140 -7.076 1.00 85.69 194 LEU A C 1
ATOM 1501 O O . LEU A 1 194 ? -10.665 2.072 -7.872 1.00 85.69 194 LEU A O 1
ATOM 1505 N N . LYS A 1 195 ? -11.671 0.220 -7.085 1.00 81.88 195 LYS A N 1
ATOM 1506 C CA . LYS A 1 195 ? -12.792 0.236 -8.056 1.00 81.88 195 LYS A CA 1
ATOM 1507 C C . LYS A 1 195 ? -13.583 1.540 -8.040 1.00 81.88 195 LYS A C 1
ATOM 1509 O O . LYS A 1 195 ? -14.096 1.949 -9.073 1.00 81.88 195 LYS A O 1
ATOM 1514 N N . GLU A 1 196 ? -13.713 2.157 -6.867 1.00 79.25 196 GLU A N 1
ATOM 1515 C CA . GLU A 1 196 ? -14.480 3.394 -6.695 1.00 79.25 196 GLU A CA 1
ATOM 1516 C C . GLU A 1 196 ? -13.718 4.631 -7.192 1.00 79.25 196 GLU A C 1
ATOM 1518 O O . GLU A 1 196 ? -14.338 5.623 -7.570 1.00 79.25 196 GLU A O 1
ATOM 1523 N N . SER A 1 197 ? -12.382 4.572 -7.202 1.00 77.31 197 SER A N 1
ATOM 1524 C CA . SER A 1 197 ? -11.519 5.717 -7.518 1.00 77.31 197 SER A CA 1
ATOM 1525 C C . SER A 1 197 ? -10.813 5.603 -8.870 1.00 77.31 197 SER A C 1
ATOM 1527 O O . SER A 1 197 ? -10.357 6.616 -9.395 1.00 77.31 197 SER A O 1
ATOM 1529 N N . LEU A 1 198 ? -10.686 4.397 -9.431 1.00 78.44 198 LEU A N 1
ATOM 1530 C CA . LEU A 1 198 ? -9.921 4.112 -10.644 1.00 78.44 198 LEU A CA 1
ATOM 1531 C C . LEU A 1 198 ? -10.692 3.214 -11.609 1.00 78.44 198 LEU A C 1
ATOM 1533 O O . LEU A 1 198 ? -11.406 2.292 -11.216 1.00 78.44 198 LEU A O 1
ATOM 1537 N N . HIS A 1 199 ? -10.440 3.412 -12.903 1.00 74.00 199 HIS A N 1
ATOM 1538 C CA . HIS A 1 199 ? -10.820 2.446 -13.925 1.00 74.00 199 HIS A CA 1
ATOM 1539 C C . HIS A 1 199 ? -9.978 1.177 -13.758 1.00 74.00 199 HIS A C 1
ATOM 1541 O O . HIS A 1 199 ? -8.787 1.169 -14.073 1.00 74.00 199 HIS A O 1
ATOM 1547 N N . LEU A 1 200 ? -10.603 0.104 -13.268 1.00 67.38 200 LEU A N 1
ATOM 1548 C CA . LEU A 1 200 ? -9.928 -1.154 -12.923 1.00 67.38 200 LEU A CA 1
ATOM 1549 C C . LEU A 1 200 ? -9.077 -1.742 -14.038 1.00 67.38 200 LEU A C 1
ATOM 1551 O O . LEU A 1 200 ? -8.061 -2.367 -13.758 1.00 67.38 200 LEU A O 1
ATOM 1555 N N . GLU A 1 201 ? -9.475 -1.535 -15.290 1.00 74.44 201 GLU A N 1
ATOM 1556 C CA . GLU A 1 201 ? -8.733 -2.033 -16.443 1.00 74.44 201 GLU A CA 1
ATOM 1557 C C . GLU A 1 201 ? -7.277 -1.548 -16.413 1.00 74.44 201 GLU A C 1
ATOM 1559 O O . GLU A 1 201 ? -6.361 -2.323 -16.685 1.00 74.44 201 GLU A O 1
ATOM 1564 N N . ARG A 1 202 ? -7.035 -0.307 -15.973 1.00 82.94 202 ARG A N 1
ATOM 1565 C CA . ARG A 1 202 ? -5.696 0.299 -15.906 1.00 82.94 202 ARG A CA 1
ATOM 1566 C C . ARG A 1 202 ? -4.952 0.035 -14.595 1.00 82.94 202 ARG A C 1
ATOM 1568 O O . ARG A 1 202 ? -3.856 0.565 -14.419 1.00 82.94 202 ARG A O 1
ATOM 1575 N N . ASN A 1 203 ? -5.507 -0.786 -13.702 1.00 88.81 203 ASN A N 1
ATOM 1576 C CA . ASN A 1 203 ? -4.841 -1.205 -12.475 1.00 88.81 203 ASN A CA 1
ATOM 1577 C C . ASN A 1 203 ? -4.223 -2.601 -12.637 1.00 88.81 203 ASN A C 1
ATOM 1579 O O . ASN A 1 203 ? -4.905 -3.625 -12.605 1.00 88.81 203 ASN A O 1
ATOM 1583 N N . VAL A 1 204 ? -2.909 -2.645 -12.833 1.00 91.50 204 VAL A N 1
ATOM 1584 C CA . VAL A 1 204 ? -2.165 -3.871 -13.113 1.00 91.50 204 VAL A CA 1
ATOM 1585 C C . VAL A 1 204 ? -1.706 -4.529 -11.813 1.00 91.50 204 VAL A C 1
ATOM 1587 O O . VAL A 1 204 ? -0.898 -3.983 -11.068 1.00 91.50 204 VAL A O 1
ATOM 1590 N N . ILE A 1 205 ? -2.179 -5.752 -11.580 1.00 90.12 205 ILE A N 1
ATOM 1591 C CA . ILE A 1 205 ? -1.687 -6.641 -10.520 1.00 90.12 205 ILE A CA 1
ATOM 1592 C C . ILE A 1 205 ? -0.543 -7.486 -11.080 1.00 90.12 205 ILE A C 1
ATOM 1594 O O . ILE A 1 205 ? -0.664 -8.018 -12.192 1.00 90.12 205 ILE A O 1
ATOM 1598 N N . LEU A 1 206 ? 0.534 -7.634 -10.308 1.00 87.00 206 LEU A N 1
ATOM 1599 C CA . LEU A 1 206 ? 1.691 -8.451 -10.688 1.00 87.00 206 LEU A CA 1
ATOM 1600 C C . LEU A 1 206 ? 1.742 -9.808 -9.975 1.00 87.00 206 LEU A C 1
ATOM 1602 O O . LEU A 1 206 ? 2.297 -10.752 -10.523 1.00 87.00 206 LEU A O 1
ATOM 1606 N N . THR A 1 207 ? 1.132 -9.935 -8.801 1.00 85.50 207 THR A N 1
ATOM 1607 C CA . THR A 1 207 ? 1.221 -11.122 -7.936 1.00 85.50 207 THR A CA 1
ATOM 1608 C C . THR A 1 207 ? -0.141 -11.498 -7.359 1.00 85.50 207 THR A C 1
ATOM 1610 O O . THR A 1 207 ? -1.027 -10.658 -7.224 1.00 85.50 207 THR A O 1
ATOM 1613 N N . GLY A 1 208 ? -0.331 -12.774 -7.037 1.00 81.94 208 GLY A N 1
ATOM 1614 C CA . GLY A 1 208 ? -1.534 -13.285 -6.390 1.00 81.94 208 GLY A CA 1
ATOM 1615 C C . GLY A 1 208 ? -1.228 -14.479 -5.489 1.00 81.94 208 GLY A C 1
ATOM 1616 O O . GLY A 1 208 ? -0.126 -15.025 -5.491 1.00 81.94 208 GLY A O 1
ATOM 1617 N N . ARG A 1 209 ? -2.239 -14.961 -4.758 1.00 73.38 209 ARG A N 1
ATOM 1618 C CA . ARG A 1 209 ? -2.119 -16.144 -3.877 1.00 73.38 209 ARG A CA 1
ATOM 1619 C C . ARG A 1 209 ? -1.990 -17.484 -4.624 1.00 73.38 209 ARG A C 1
ATOM 1621 O O . ARG A 1 209 ? -2.256 -18.532 -4.050 1.00 73.38 209 ARG A O 1
ATOM 1628 N N . THR A 1 210 ? -1.639 -17.463 -5.907 1.00 73.88 210 THR A N 1
ATOM 1629 C CA . THR A 1 210 ? -1.546 -18.661 -6.753 1.00 73.88 210 THR A CA 1
ATOM 1630 C C . THR A 1 210 ? -0.088 -19.016 -7.025 1.00 73.88 210 THR A C 1
ATOM 1632 O O . THR A 1 210 ? 0.779 -18.146 -7.025 1.00 73.88 210 THR A O 1
ATOM 1635 N N . GLU A 1 211 ? 0.189 -20.281 -7.337 1.00 66.25 211 GLU A N 1
ATOM 1636 C CA . GLU A 1 211 ? 1.543 -20.746 -7.679 1.00 66.25 211 GLU A CA 1
ATOM 1637 C C . GLU A 1 211 ? 2.064 -20.187 -9.023 1.00 66.25 211 GLU A C 1
ATOM 1639 O O . GLU A 1 211 ? 3.245 -20.304 -9.338 1.00 66.25 211 GLU A O 1
ATOM 1644 N N . GLN A 1 212 ? 1.218 -19.519 -9.820 1.00 78.50 212 GLN A N 1
ATOM 1645 C CA . GLN A 1 212 ? 1.556 -19.015 -11.159 1.00 78.50 212 GLN A CA 1
ATOM 1646 C C . GLN A 1 212 ? 2.013 -17.544 -11.173 1.00 78.50 212 GLN A C 1
ATOM 1648 O O . GLN A 1 212 ? 1.795 -16.827 -12.153 1.00 78.50 212 GLN A O 1
ATOM 1653 N N . ASN A 1 213 ? 2.680 -17.081 -10.113 1.00 83.62 213 ASN A N 1
ATOM 1654 C CA . ASN A 1 213 ? 3.084 -15.676 -9.976 1.00 83.62 213 ASN A CA 1
ATOM 1655 C C . ASN A 1 213 ? 3.981 -15.174 -11.118 1.00 83.62 213 ASN A C 1
ATOM 1657 O O . ASN A 1 213 ? 3.770 -14.070 -11.607 1.00 83.62 213 ASN A O 1
ATOM 1661 N N . ILE A 1 214 ? 4.909 -15.988 -11.634 1.00 89.69 214 ILE A N 1
ATOM 1662 C CA . ILE A 1 214 ? 5.756 -15.588 -12.776 1.00 89.69 214 ILE A CA 1
ATOM 1663 C C . ILE A 1 214 ? 4.900 -15.266 -14.010 1.00 89.69 214 ILE A C 1
ATOM 1665 O O . ILE A 1 214 ? 5.112 -14.254 -14.677 1.00 89.69 214 ILE A O 1
ATOM 1669 N N . LYS A 1 215 ? 3.891 -16.097 -14.295 1.00 90.81 215 LYS A N 1
ATOM 1670 C CA . LYS A 1 215 ? 2.969 -15.873 -15.414 1.00 90.81 215 LYS A CA 1
ATOM 1671 C C . LYS A 1 215 ? 2.173 -14.584 -15.216 1.00 90.81 215 LYS A C 1
ATOM 1673 O O . LYS A 1 215 ? 2.035 -13.821 -16.168 1.00 90.81 215 LYS A O 1
ATOM 1678 N N . MET A 1 216 ? 1.695 -14.322 -13.997 1.00 91.19 216 MET A N 1
ATOM 1679 C CA . MET A 1 216 ? 0.986 -13.081 -13.666 1.00 91.19 216 MET A CA 1
ATOM 1680 C C . MET A 1 216 ? 1.870 -11.845 -13.858 1.00 91.19 216 MET A C 1
ATOM 1682 O O . MET A 1 216 ? 1.417 -10.876 -14.466 1.00 91.19 216 MET A O 1
ATOM 1686 N N . ILE A 1 217 ? 3.136 -11.899 -13.428 1.00 92.00 217 ILE A N 1
ATOM 1687 C CA . ILE A 1 217 ? 4.108 -10.816 -13.630 1.00 92.00 217 ILE A CA 1
ATOM 1688 C C . ILE A 1 217 ? 4.292 -10.547 -15.128 1.00 92.00 217 ILE A C 1
ATOM 1690 O O . ILE A 1 217 ? 4.133 -9.410 -15.570 1.00 92.00 217 ILE A O 1
ATOM 1694 N N . LEU A 1 218 ? 4.566 -11.583 -15.929 1.00 93.75 218 LEU A N 1
ATOM 1695 C CA . LEU A 1 218 ? 4.789 -11.439 -17.374 1.00 93.75 218 LEU A CA 1
ATOM 1696 C C . LEU A 1 218 ? 3.538 -10.936 -18.113 1.00 93.75 218 LEU A C 1
ATOM 1698 O O . LEU A 1 218 ? 3.637 -10.066 -18.978 1.00 93.75 218 LEU A O 1
ATOM 1702 N N . GLN A 1 219 ? 2.347 -11.417 -17.742 1.00 93.56 219 GLN A N 1
ATOM 1703 C CA . GLN A 1 219 ? 1.077 -10.894 -18.258 1.00 93.56 219 GLN A CA 1
ATOM 1704 C C . GLN A 1 219 ? 0.856 -9.433 -17.849 1.00 93.56 219 GLN A C 1
ATOM 1706 O O . GLN A 1 219 ? 0.386 -8.628 -18.652 1.00 93.56 219 GLN A O 1
ATOM 1711 N N . GLY A 1 220 ? 1.210 -9.072 -16.615 1.00 93.12 220 GLY A N 1
ATOM 1712 C CA . GLY A 1 220 ? 1.205 -7.699 -16.125 1.00 93.12 220 GLY A CA 1
ATOM 1713 C C . GLY A 1 220 ? 2.091 -6.790 -16.970 1.00 93.12 220 GLY A C 1
ATOM 1714 O O . GLY A 1 220 ? 1.616 -5.772 -17.461 1.00 93.12 220 GLY A O 1
ATOM 1715 N N . ILE A 1 221 ? 3.332 -7.200 -17.229 1.00 94.88 221 ILE A N 1
ATOM 1716 C CA . ILE A 1 221 ? 4.278 -6.482 -18.095 1.00 94.88 221 ILE A CA 1
ATOM 1717 C C . ILE A 1 221 ? 3.723 -6.317 -19.516 1.00 94.88 221 ILE A C 1
ATOM 1719 O O . ILE A 1 221 ? 3.780 -5.220 -20.068 1.00 94.88 221 ILE A O 1
ATOM 1723 N N . GLY A 1 222 ? 3.123 -7.366 -20.088 1.00 95.25 222 GLY A N 1
ATOM 1724 C CA . GLY A 1 222 ? 2.452 -7.280 -21.389 1.00 95.25 222 GLY A CA 1
ATOM 1725 C C . GLY A 1 222 ? 1.289 -6.280 -21.394 1.00 95.25 222 GLY A C 1
ATOM 1726 O O . GLY A 1 222 ? 1.151 -5.497 -22.331 1.00 95.25 222 GLY A O 1
ATOM 1727 N N . ARG A 1 223 ? 0.486 -6.232 -20.321 1.00 94.56 223 ARG A N 1
ATOM 1728 C CA . ARG A 1 223 ? -0.566 -5.211 -20.157 1.00 94.56 223 ARG A CA 1
ATOM 1729 C C . ARG A 1 223 ? 0.013 -3.801 -20.070 1.00 94.56 223 ARG A C 1
ATOM 1731 O O . ARG A 1 223 ? -0.515 -2.907 -20.718 1.00 94.56 223 ARG A O 1
ATOM 1738 N N . LEU A 1 224 ? 1.103 -3.605 -19.325 1.00 95.19 224 LEU A N 1
ATOM 1739 C CA . LEU A 1 224 ? 1.792 -2.310 -19.261 1.00 95.19 224 LEU A CA 1
ATOM 1740 C C . LEU A 1 224 ? 2.238 -1.854 -20.657 1.00 95.19 224 LEU A C 1
ATOM 1742 O O . LEU A 1 224 ? 2.004 -0.701 -21.015 1.00 95.19 224 LEU A O 1
ATOM 1746 N N . TYR A 1 225 ? 2.798 -2.764 -21.460 1.00 95.62 225 TYR A N 1
ATOM 1747 C CA . TYR A 1 225 ? 3.148 -2.487 -22.855 1.00 95.62 225 TYR A CA 1
ATOM 1748 C C . TYR A 1 225 ? 1.927 -2.094 -23.700 1.00 95.62 225 TYR A C 1
ATOM 1750 O O . TYR A 1 225 ? 1.955 -1.079 -24.393 1.00 95.62 225 TYR A O 1
ATOM 1758 N N . ASN A 1 226 ? 0.817 -2.831 -23.582 1.00 94.81 226 ASN A N 1
ATOM 1759 C CA . ASN A 1 226 ? -0.430 -2.520 -24.294 1.00 94.81 226 ASN A CA 1
ATOM 1760 C C . ASN A 1 226 ? -1.042 -1.168 -23.886 1.00 94.81 226 ASN A C 1
ATOM 1762 O O . ASN A 1 226 ? -1.741 -0.552 -24.686 1.00 94.81 226 ASN A O 1
ATOM 1766 N N . TYR A 1 227 ? -0.756 -0.678 -22.676 1.00 93.69 227 TYR A N 1
ATOM 1767 C CA . TYR A 1 227 ? -1.125 0.673 -22.242 1.00 93.69 227 TYR A CA 1
ATOM 1768 C C . TYR A 1 227 ? -0.167 1.772 -22.727 1.00 93.69 227 TYR A C 1
ATOM 1770 O O . TYR A 1 227 ? -0.316 2.929 -22.339 1.00 93.69 227 TYR A O 1
ATOM 1778 N N . GLY A 1 228 ? 0.798 1.437 -23.586 1.00 94.00 228 GLY A N 1
ATOM 1779 C CA . GLY A 1 228 ? 1.738 2.382 -24.188 1.00 94.00 228 GLY A CA 1
ATOM 1780 C C . GLY A 1 228 ? 3.008 2.618 -23.370 1.00 94.00 228 GLY A C 1
ATOM 1781 O O . GLY A 1 228 ? 3.838 3.438 -23.765 1.00 94.00 228 GLY A O 1
ATOM 1782 N N . LEU A 1 229 ? 3.198 1.906 -22.253 1.00 94.75 229 LEU A N 1
ATOM 1783 C CA . LEU A 1 229 ? 4.459 1.935 -21.510 1.00 94.75 229 LEU A CA 1
ATOM 1784 C C . LEU A 1 229 ? 5.521 1.086 -22.226 1.00 94.75 229 LEU A C 1
ATOM 1786 O O . LEU A 1 229 ? 5.208 0.233 -23.049 1.00 94.75 229 LEU A O 1
ATOM 1790 N N . GLN A 1 230 ? 6.795 1.300 -21.899 1.00 95.81 230 GLN A N 1
ATOM 1791 C CA . GLN A 1 230 ? 7.925 0.620 -22.550 1.00 95.81 230 GLN A CA 1
ATOM 1792 C C . GLN A 1 230 ? 8.766 -0.165 -21.527 1.00 95.81 230 GLN A C 1
ATOM 1794 O O . GLN A 1 230 ? 9.901 0.226 -21.229 1.00 95.81 230 GLN A O 1
ATOM 1799 N N . PRO A 1 231 ? 8.219 -1.239 -20.920 1.00 94.12 231 PRO A N 1
ATOM 1800 C CA . PRO A 1 231 ? 8.961 -2.045 -19.958 1.00 94.12 231 PRO A CA 1
ATOM 1801 C C . PRO A 1 231 ? 10.190 -2.691 -20.612 1.00 94.12 231 PRO A C 1
ATOM 1803 O O . PRO A 1 231 ? 10.104 -3.288 -21.682 1.00 94.12 231 PRO A O 1
ATOM 1806 N N . GLN A 1 232 ? 11.339 -2.606 -19.942 1.00 94.62 232 GLN A N 1
ATOM 1807 C CA . GLN A 1 232 ? 12.603 -3.168 -20.425 1.00 94.62 232 GLN A CA 1
ATOM 1808 C C . GLN A 1 232 ? 12.715 -4.648 -20.036 1.00 94.62 232 GLN A C 1
ATOM 1810 O O . GLN A 1 232 ? 13.446 -5.009 -19.117 1.00 94.62 232 GLN A O 1
ATOM 1815 N N . VAL A 1 233 ? 11.954 -5.508 -20.722 1.00 93.00 233 VAL A N 1
ATOM 1816 C CA . VAL A 1 233 ? 11.841 -6.951 -20.410 1.00 93.00 233 VAL A CA 1
ATOM 1817 C C . VAL A 1 233 ? 13.196 -7.667 -20.436 1.00 93.00 233 VAL A C 1
ATOM 1819 O O . VAL A 1 233 ? 13.405 -8.601 -19.669 1.00 93.00 233 VAL A O 1
ATOM 1822 N N . ALA A 1 234 ? 14.136 -7.195 -21.260 1.00 92.69 234 ALA A N 1
ATOM 1823 C CA . ALA A 1 234 ? 15.494 -7.733 -21.329 1.00 92.69 234 ALA A CA 1
ATOM 1824 C C . ALA A 1 234 ? 16.215 -7.722 -19.967 1.00 92.69 234 ALA A C 1
ATOM 1826 O O . ALA A 1 234 ? 16.973 -8.641 -19.686 1.00 92.69 234 ALA A O 1
ATOM 1827 N N . ASN A 1 235 ? 15.919 -6.756 -19.088 1.00 93.69 235 ASN A N 1
ATOM 1828 C CA . ASN A 1 235 ? 16.546 -6.642 -17.765 1.00 93.69 235 ASN A CA 1
ATOM 1829 C C . ASN A 1 235 ? 16.113 -7.742 -16.779 1.00 93.69 235 ASN A C 1
ATOM 1831 O O . ASN A 1 235 ? 16.670 -7.832 -15.688 1.00 93.69 235 ASN A O 1
ATOM 1835 N N . LEU A 1 236 ? 15.099 -8.544 -17.120 1.00 93.00 236 LEU A N 1
ATOM 1836 C CA . LEU A 1 236 ? 14.655 -9.678 -16.303 1.00 93.00 236 LEU A CA 1
ATOM 1837 C C . LEU A 1 236 ? 15.458 -10.955 -16.569 1.00 93.00 236 LEU A C 1
ATOM 1839 O O . LEU A 1 236 ? 15.350 -11.911 -15.804 1.00 93.00 236 LEU A O 1
ATOM 1843 N N . TYR A 1 237 ? 16.227 -10.982 -17.655 1.00 92.81 237 TYR A N 1
ATOM 1844 C CA . TYR A 1 237 ? 16.991 -12.139 -18.098 1.00 92.81 237 TYR A CA 1
ATOM 1845 C C . TYR A 1 237 ? 18.487 -11.807 -18.112 1.00 92.81 237 TYR A C 1
ATOM 1847 O O . TYR A 1 237 ? 18.858 -10.631 -18.137 1.00 92.81 237 TYR A O 1
ATOM 1855 N N . PRO A 1 238 ? 19.366 -12.824 -18.098 1.00 95.31 238 PRO A N 1
ATOM 1856 C CA . PRO A 1 238 ? 20.785 -12.606 -18.326 1.00 95.31 238 PRO A CA 1
ATOM 1857 C C . PRO A 1 238 ? 21.033 -11.829 -19.630 1.00 95.31 238 PRO A C 1
ATOM 1859 O O . PRO A 1 238 ? 20.288 -12.020 -20.599 1.00 95.31 238 PRO A O 1
ATOM 1862 N N . PRO A 1 239 ? 22.076 -10.982 -19.678 1.00 94.00 239 PRO A N 1
ATOM 1863 C CA . PRO A 1 239 ? 22.485 -10.324 -20.910 1.00 94.00 239 PRO A CA 1
ATOM 1864 C C . PRO A 1 239 ? 22.704 -11.339 -22.036 1.00 94.00 239 PRO A C 1
ATOM 1866 O O . PRO A 1 239 ? 23.231 -12.426 -21.811 1.00 94.00 239 PRO A O 1
ATOM 1869 N N . ILE A 1 240 ? 22.290 -10.974 -23.248 1.00 92.62 240 ILE A N 1
ATOM 1870 C CA . ILE A 1 240 ? 22.516 -11.784 -24.446 1.00 92.62 240 ILE A CA 1
ATOM 1871 C C . ILE A 1 240 ? 23.869 -11.395 -25.037 1.00 92.62 240 ILE A C 1
ATOM 1873 O O . ILE A 1 240 ? 24.113 -10.213 -25.290 1.00 92.62 240 ILE A O 1
ATOM 1877 N N . ASP A 1 241 ? 24.713 -12.388 -25.303 1.00 94.06 241 ASP A N 1
ATOM 1878 C CA . ASP A 1 241 ? 25.979 -12.177 -25.997 1.00 94.06 241 ASP A CA 1
ATOM 1879 C C . ASP A 1 241 ? 25.746 -11.970 -27.495 1.00 94.06 241 ASP A C 1
ATOM 1881 O O . ASP A 1 241 ? 25.075 -12.757 -28.169 1.00 94.06 241 ASP A O 1
ATOM 1885 N N . PHE A 1 242 ? 26.328 -10.895 -28.021 1.00 94.31 242 PHE A N 1
ATOM 1886 C CA . PHE A 1 242 ? 26.342 -10.595 -29.447 1.00 94.31 242 PHE A CA 1
ATOM 1887 C C . PHE A 1 242 ? 27.741 -10.852 -30.029 1.00 94.31 242 PHE A C 1
ATOM 1889 O O . PHE A 1 242 ? 28.736 -10.608 -29.344 1.00 94.31 242 PHE A O 1
ATOM 1896 N N . PRO A 1 243 ? 27.850 -11.289 -31.300 1.00 95.12 243 PRO A N 1
ATOM 1897 C CA . PRO A 1 243 ? 26.777 -11.460 -32.287 1.00 95.12 243 PRO A CA 1
ATOM 1898 C C . PRO A 1 243 ? 25.904 -12.704 -32.049 1.00 95.12 243 PRO A C 1
ATOM 1900 O O . PRO A 1 243 ? 26.339 -13.681 -31.450 1.00 9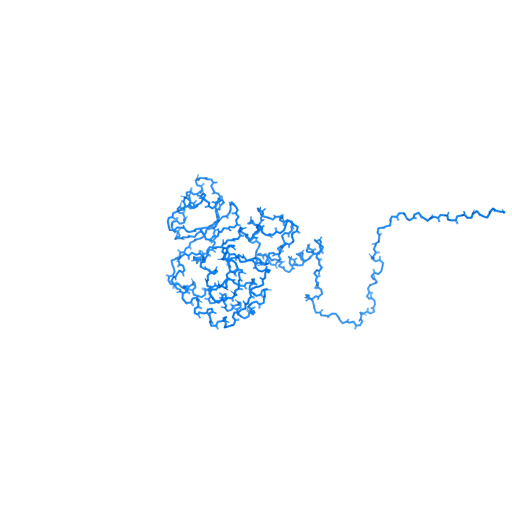5.12 243 PRO A O 1
ATOM 1903 N N . VAL A 1 244 ? 24.669 -12.680 -32.565 1.00 94.69 244 VAL A N 1
ATOM 1904 C CA . VAL A 1 244 ? 23.753 -13.832 -32.486 1.00 94.69 244 VAL A CA 1
ATOM 1905 C C . VAL A 1 244 ? 24.250 -15.021 -33.318 1.00 94.69 244 VAL A C 1
ATOM 1907 O O . VAL A 1 244 ? 24.994 -14.863 -34.287 1.00 94.69 244 VAL A O 1
ATOM 1910 N N . SER A 1 245 ? 23.790 -16.226 -32.972 1.00 96.00 245 SER A N 1
ATOM 1911 C CA . SER A 1 245 ? 24.173 -17.464 -33.661 1.00 96.00 245 SER A CA 1
ATOM 1912 C C . SER A 1 245 ? 23.741 -17.490 -35.133 1.00 96.00 245 SER A C 1
ATOM 1914 O O . SER A 1 245 ? 22.669 -16.997 -35.506 1.00 96.00 245 SER A O 1
ATOM 1916 N N . ARG A 1 246 ? 24.550 -18.141 -35.980 1.00 96.38 246 ARG A N 1
ATOM 1917 C CA . ARG A 1 246 ? 24.199 -18.417 -37.382 1.00 96.38 246 ARG A CA 1
ATOM 1918 C C . ARG A 1 246 ? 22.898 -19.227 -37.442 1.00 96.38 246 ARG A C 1
ATOM 1920 O O . ARG A 1 246 ? 22.786 -20.257 -36.790 1.00 96.38 246 ARG A O 1
ATOM 1927 N N . GLY A 1 247 ? 21.938 -18.769 -38.245 1.00 95.81 247 GLY A N 1
ATOM 1928 C CA . GLY A 1 247 ? 20.608 -19.386 -38.363 1.00 95.81 247 GLY A CA 1
ATOM 1929 C C . GLY A 1 247 ? 19.517 -18.721 -37.515 1.00 95.81 247 GLY A C 1
ATOM 1930 O O . GLY A 1 247 ? 18.362 -19.124 -37.616 1.00 95.81 247 GLY A O 1
ATOM 1931 N N . THR A 1 248 ? 19.847 -17.686 -36.730 1.00 96.38 248 THR A N 1
ATOM 1932 C CA . THR A 1 248 ? 18.835 -16.864 -36.041 1.00 96.38 248 THR A CA 1
ATOM 1933 C C . THR A 1 248 ? 17.843 -16.275 -37.065 1.00 96.38 248 THR A C 1
ATOM 1935 O O . THR A 1 248 ? 18.298 -15.694 -38.055 1.00 96.38 248 THR A O 1
ATOM 1938 N N . PRO A 1 249 ? 16.513 -16.414 -36.872 1.00 96.75 249 PRO A N 1
ATOM 1939 C CA . PRO A 1 249 ? 15.510 -15.946 -37.833 1.00 96.75 249 PRO A CA 1
ATOM 1940 C C . PRO A 1 249 ? 15.623 -14.454 -38.175 1.00 96.75 249 PRO A C 1
ATOM 1942 O O . PRO A 1 249 ? 15.872 -13.620 -37.305 1.00 96.75 249 PRO A O 1
ATOM 1945 N N . MET A 1 250 ? 15.383 -14.102 -39.444 1.00 96.44 250 MET A N 1
ATOM 1946 C CA . MET A 1 250 ? 15.339 -12.701 -39.878 1.00 96.44 250 MET A CA 1
ATOM 1947 C C . MET A 1 250 ? 14.115 -11.987 -39.299 1.00 96.44 250 MET A C 1
ATOM 1949 O O . MET A 1 250 ? 13.012 -12.519 -39.355 1.00 96.44 250 MET A O 1
ATOM 1953 N N . ILE A 1 251 ? 14.288 -10.754 -38.814 1.00 96.69 251 ILE A N 1
ATOM 1954 C CA . ILE A 1 251 ? 13.182 -9.933 -38.290 1.00 96.69 251 ILE A CA 1
ATOM 1955 C C . ILE A 1 251 ? 12.411 -9.239 -39.424 1.00 96.69 251 ILE A C 1
ATOM 1957 O O . ILE A 1 251 ? 11.191 -9.102 -39.343 1.00 96.69 251 ILE A O 1
ATOM 1961 N N . SER A 1 252 ? 13.097 -8.828 -40.499 1.00 97.00 252 SER A N 1
ATOM 1962 C CA . SER A 1 252 ? 12.502 -8.019 -41.574 1.00 97.00 252 SER A CA 1
ATOM 1963 C C . SER A 1 252 ? 11.221 -8.597 -42.198 1.00 97.00 252 SER A C 1
ATOM 1965 O O . SER A 1 252 ? 10.312 -7.803 -42.433 1.00 97.00 252 SER A O 1
ATOM 1967 N N . PRO A 1 253 ? 11.050 -9.924 -42.401 1.00 96.06 253 PRO A N 1
ATOM 1968 C CA . PRO A 1 253 ? 9.822 -10.462 -42.992 1.00 96.06 253 PRO A CA 1
ATOM 1969 C C . PRO A 1 253 ? 8.594 -10.376 -42.071 1.00 96.06 253 PRO A C 1
ATOM 1971 O O . PRO A 1 253 ? 7.467 -10.534 -42.537 1.00 96.06 253 PRO A O 1
ATOM 1974 N N . PHE A 1 254 ? 8.789 -10.151 -40.766 1.00 94.56 254 PHE A N 1
ATOM 1975 C CA . PHE A 1 254 ? 7.704 -10.077 -39.782 1.00 94.56 254 PHE A CA 1
ATOM 1976 C C . PHE A 1 254 ? 7.157 -8.660 -39.585 1.00 94.56 254 PHE A C 1
ATOM 1978 O O . PHE A 1 254 ? 6.078 -8.498 -39.013 1.00 94.56 254 PHE A O 1
ATOM 1985 N N . ILE A 1 255 ? 7.865 -7.633 -40.061 1.00 94.56 255 ILE A N 1
ATOM 1986 C CA . ILE A 1 255 ? 7.424 -6.244 -39.939 1.00 94.56 255 ILE A CA 1
ATOM 1987 C C . ILE A 1 255 ? 6.356 -5.973 -40.999 1.00 94.56 255 ILE A C 1
ATOM 1989 O O . ILE A 1 255 ? 6.588 -6.122 -42.198 1.00 94.56 255 ILE A O 1
ATOM 1993 N N . ARG A 1 256 ? 5.170 -5.556 -40.551 1.00 92.50 256 ARG A N 1
ATOM 1994 C CA . ARG A 1 256 ? 4.048 -5.188 -41.419 1.00 92.50 256 ARG A CA 1
ATOM 1995 C C . ARG A 1 256 ? 3.736 -3.710 -41.256 1.00 92.50 256 ARG A C 1
ATOM 1997 O O . ARG A 1 256 ? 3.716 -3.198 -40.141 1.00 92.50 256 ARG A O 1
ATOM 2004 N N . TYR A 1 257 ? 3.437 -3.056 -42.369 1.00 89.69 257 TYR A N 1
ATOM 2005 C CA . TYR A 1 257 ? 2.980 -1.671 -42.405 1.00 89.69 257 TYR A CA 1
ATOM 2006 C C . TYR A 1 257 ? 1.536 -1.635 -42.893 1.00 89.69 257 TYR A C 1
ATOM 2008 O O . TYR A 1 257 ? 1.135 -2.459 -43.720 1.00 89.69 257 TYR A O 1
ATOM 2016 N N . ALA A 1 258 ? 0.757 -0.675 -42.398 1.00 85.62 258 ALA A N 1
ATOM 2017 C CA . ALA A 1 258 ? -0.558 -0.398 -42.953 1.00 85.62 258 ALA A CA 1
ATOM 2018 C C . ALA A 1 258 ? -0.380 0.140 -44.380 1.00 85.62 258 ALA A C 1
ATOM 2020 O O . ALA A 1 258 ? 0.061 1.270 -44.581 1.00 85.62 258 ALA A O 1
ATOM 2021 N N . THR A 1 259 ? -0.680 -0.684 -45.379 1.00 78.44 259 THR A N 1
ATOM 2022 C CA . THR A 1 259 ? -0.605 -0.300 -46.789 1.00 78.44 259 THR A CA 1
ATOM 2023 C C . THR A 1 259 ? -1.926 0.334 -47.203 1.00 78.44 259 THR A C 1
ATOM 2025 O O . THR A 1 259 ? -2.816 -0.306 -47.752 1.00 78.44 259 THR A O 1
ATOM 2028 N N . GLY A 1 260 ? -2.067 1.627 -46.911 1.00 71.12 260 GLY A N 1
ATOM 2029 C CA . GLY A 1 260 ? -3.005 2.462 -47.655 1.00 71.12 260 GLY A CA 1
ATOM 2030 C C . GLY A 1 260 ? -2.550 2.563 -49.114 1.00 71.12 260 GLY A C 1
ATOM 2031 O O . GLY A 1 260 ? -1.350 2.523 -49.396 1.00 71.12 260 GLY A O 1
ATOM 2032 N N . TYR A 1 261 ? -3.490 2.673 -50.052 1.00 69.00 261 TYR A N 1
ATOM 2033 C CA . TYR A 1 261 ? -3.158 2.889 -51.458 1.00 69.00 261 TYR A CA 1
ATOM 2034 C C . TYR A 1 261 ? -2.384 4.201 -51.609 1.00 69.00 261 TYR A C 1
ATOM 2036 O O . TYR A 1 261 ? -2.942 5.288 -51.472 1.00 69.00 261 TYR A O 1
ATOM 2044 N N . TYR A 1 262 ? -1.097 4.106 -51.933 1.00 63.72 262 TYR A N 1
ATOM 2045 C CA . TYR A 1 262 ? -0.367 5.235 -52.482 1.00 63.72 262 TYR A CA 1
ATOM 2046 C C . TYR A 1 262 ? -0.843 5.413 -53.925 1.00 63.72 262 TYR A C 1
ATOM 2048 O O . TYR A 1 262 ? -0.491 4.619 -54.800 1.00 63.72 262 TYR A O 1
ATOM 2056 N N . LEU A 1 263 ? -1.661 6.438 -54.184 1.00 56.16 263 LEU A N 1
ATOM 2057 C CA . LEU A 1 263 ? -1.868 6.929 -55.543 1.00 56.16 263 LEU A CA 1
ATOM 2058 C C . LEU A 1 263 ? -0.496 7.353 -56.075 1.00 56.16 263 LEU A C 1
ATOM 2060 O O . LEU A 1 263 ? 0.015 8.415 -55.726 1.00 56.16 263 LEU A O 1
ATOM 2064 N N . LYS A 1 264 ? 0.127 6.509 -56.904 1.00 59.47 264 LYS A N 1
ATOM 2065 C CA . LYS A 1 264 ? 1.214 6.957 -57.774 1.00 59.47 264 LYS A CA 1
ATOM 2066 C C . LYS A 1 264 ? 0.613 8.044 -58.659 1.00 59.47 264 LYS A C 1
ATOM 2068 O O . LYS A 1 264 ? -0.189 7.729 -59.535 1.00 59.47 264 LYS A O 1
ATOM 2073 N N . SER A 1 265 ? 0.968 9.305 -58.427 1.00 56.22 265 SER A N 1
ATOM 2074 C CA . SER A 1 265 ? 0.688 10.361 -59.390 1.00 56.22 265 SER A CA 1
ATOM 2075 C C . SER A 1 265 ? 1.351 9.962 -60.707 1.00 56.22 265 SER A C 1
ATOM 2077 O O . SER A 1 265 ? 2.575 9.888 -60.823 1.00 56.22 265 SER A O 1
ATOM 2079 N N . GLN A 1 266 ? 0.530 9.625 -61.699 1.00 49.88 266 GLN A N 1
ATOM 2080 C CA . GLN A 1 266 ? 0.977 9.526 -63.077 1.00 49.88 266 GLN A CA 1
ATOM 2081 C C . GLN A 1 266 ? 1.357 10.942 -63.520 1.00 49.88 266 GLN A C 1
ATOM 2083 O O . GLN A 1 266 ? 0.518 11.695 -64.001 1.00 49.88 266 GLN A O 1
ATOM 2088 N N . TYR A 1 267 ? 2.624 11.325 -63.362 1.00 51.12 267 TYR A N 1
ATOM 2089 C CA . TYR A 1 267 ? 3.201 12.373 -64.200 1.00 51.12 267 TYR A CA 1
ATOM 2090 C C . TYR A 1 267 ? 3.385 11.781 -65.602 1.00 51.12 267 TYR A C 1
ATOM 2092 O O . TYR A 1 267 ? 4.464 11.331 -65.981 1.00 51.12 267 TYR A O 1
ATOM 2100 N N . GLN A 1 268 ? 2.282 11.710 -66.348 1.00 43.31 268 GLN A N 1
ATOM 2101 C CA . GLN A 1 268 ? 2.280 11.409 -67.770 1.00 43.31 268 GLN A CA 1
ATOM 2102 C C . GLN A 1 268 ? 2.375 12.745 -68.518 1.00 43.31 268 GLN A C 1
ATOM 2104 O O . GLN A 1 268 ? 1.467 13.564 -68.466 1.00 43.31 268 GLN A O 1
ATOM 2109 N N . TYR A 1 269 ? 3.544 12.970 -69.117 1.00 47.84 269 TYR A N 1
ATOM 2110 C CA . TYR A 1 269 ? 3.840 13.844 -70.253 1.00 47.84 269 TYR A CA 1
ATOM 2111 C C . TYR A 1 269 ? 2.714 14.762 -70.772 1.00 47.84 269 TYR A C 1
ATOM 2113 O O . TYR A 1 269 ? 1.793 14.301 -71.437 1.00 47.84 269 TYR A O 1
ATOM 2121 N N . CYS A 1 270 ? 2.934 16.075 -70.666 1.00 37.44 270 CYS A N 1
ATOM 2122 C CA . CYS A 1 270 ? 2.537 17.028 -71.705 1.00 37.44 270 CYS A CA 1
ATOM 2123 C C . CYS A 1 270 ? 3.805 17.695 -72.251 1.00 37.44 270 CYS A C 1
ATOM 2125 O O . CYS A 1 270 ? 4.180 18.788 -71.838 1.00 37.44 270 CYS A O 1
ATOM 2127 N N . ILE A 1 271 ? 4.479 17.016 -73.186 1.00 45.72 271 ILE A N 1
ATOM 2128 C CA . ILE A 1 271 ? 5.225 17.725 -74.228 1.00 45.72 271 ILE A CA 1
ATOM 2129 C C . ILE A 1 271 ? 4.153 18.253 -75.180 1.00 45.72 271 ILE A C 1
ATOM 2131 O O . ILE A 1 271 ? 3.610 17.495 -75.980 1.00 45.72 271 ILE A O 1
ATOM 2135 N N . HIS A 1 272 ? 3.835 19.539 -75.082 1.00 39.78 272 HIS A N 1
ATOM 2136 C CA . HIS A 1 272 ? 3.158 20.250 -76.155 1.00 39.78 272 HIS A CA 1
ATOM 2137 C C . HIS A 1 272 ? 4.040 21.417 -76.597 1.00 39.78 272 HIS A C 1
ATOM 2139 O O . HIS A 1 272 ? 4.225 22.365 -75.846 1.00 39.78 272 HIS A O 1
ATOM 2145 N N . LYS A 1 273 ? 4.608 21.194 -77.792 1.00 38.62 273 LYS A N 1
ATOM 2146 C CA . LYS A 1 273 ? 5.073 22.107 -78.849 1.00 38.62 273 LYS A CA 1
ATOM 2147 C C . LYS A 1 273 ? 5.429 23.541 -78.474 1.00 38.62 273 LYS A C 1
ATOM 2149 O O . LYS A 1 273 ? 4.505 24.297 -78.116 1.00 38.62 273 LYS A O 1
#

Sequence (273 aa):
MISHSAGELGCAYADGCLTIEQTILSAYFIGLVCTEEKIIHSSMATVSLDYESLKNICP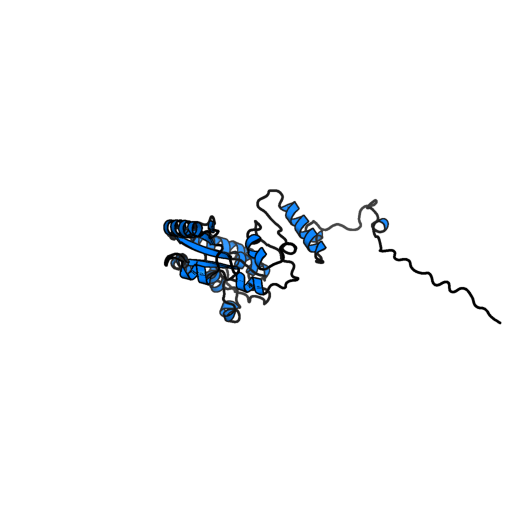ANIEIICRNSKSNNVVSGPIKSLQEFIKKLQINNVHVKEIDCNVPYHSSYLASVKNKLLLNLSKIILQPKDRSSKWISTSTRRTEWFTSASKISSAEYHTRSILNTVLFEQATHLISSNAVTIEIAPDGVLQSILKESLHLERNVILTGRTEQNIKMILQGIGRLYNYGLQPQVANLYPPIDFPVSRGTPMISPFIRYATGYYLKSQYQYCIHK

pLDDT: mean 90.3, std 11.04, range [37.44, 98.5]

InterPro domains:
  IPR001227 Acyl transferase domain superfamily [G3DSA:3.40.366.10] (1-210)
  IPR014043 Acyl transferase domain [PF00698] (2-200)
  IPR014043 Acyl transferase domain [SM00827] (1-212)
  IPR016035 Acyl transferase/acyl hydrolase/lysophospholipase [SSF52151] (3-199)
  IPR050091 Polyketide and Nonribosomal Peptide Biosynthesis Enzymes [PTHR43775] (2-258)